Protein AF-0000000078519501 (afdb_homodimer)

Secondary structure (DSSP, 8-state):
---EEEEEEE-BPTT-HHHHHHHHHHHHHHHHHH-TTEEEEEEEEEGGGTEEEEEEEESSHHHHHHHHHSHHHHHHHHHHHHHBSS--EEEEEEEGGG---EE--/---EEEEEEE-BPTT-HHHHHHHHHHHHHHHHHH-TTEEEEEEEEEGGGTEEEEEEEESSHHHHHHHHHSHHHHHHHHHHHHHBSS--EEEEEEEGGG---EE--

Structure (mmCIF, N/CA/C/O backbone):
data_AF-0000000078519501-model_v1
#
loop_
_entity.id
_entity.type
_entity.pdbx_description
1 polymer 'ABM domain-containing protein'
#
loop_
_atom_site.group_PDB
_atom_site.id
_atom_site.type_symbol
_atom_site.label_atom_id
_atom_site.label_alt_id
_atom_site.label_comp_id
_atom_site.label_asym_id
_atom_site.label_entity_id
_atom_site.label_seq_id
_atom_site.pdbx_PDB_ins_code
_atom_site.Cartn_x
_atom_site.Cartn_y
_atom_site.Cartn_z
_atom_site.occupancy
_atom_site.B_iso_or_equiv
_atom_site.auth_seq_id
_atom_site.auth_comp_id
_atom_site.auth_asym_id
_atom_site.auth_atom_id
_atom_site.pdbx_PDB_model_num
ATOM 1 N N . MET A 1 1 ? -4.914 -9.812 18.781 1 69.38 1 MET A N 1
ATOM 2 C CA . MET A 1 1 ? -3.633 -9.508 18.141 1 69.38 1 MET A CA 1
ATOM 3 C C . MET A 1 1 ? -3.812 -8.523 17 1 69.38 1 MET A C 1
ATOM 5 O O . MET A 1 1 ? -4.887 -8.453 16.391 1 69.38 1 MET A O 1
ATOM 9 N N . SER A 1 2 ? -2.797 -7.543 16.781 1 89.75 2 SER A N 1
ATOM 10 C CA . SER A 1 2 ? -3.002 -6.359 15.945 1 89.75 2 SER A CA 1
ATOM 11 C C . SER A 1 2 ? -2.889 -6.699 14.461 1 89.75 2 SER A C 1
ATOM 13 O O . SER A 1 2 ? -2.221 -7.664 14.094 1 89.75 2 SER A O 1
ATOM 15 N N . GLU A 1 3 ? -3.596 -6.141 13.695 1 97.38 3 GLU A N 1
ATOM 16 C CA . GLU A 1 3 ? -3.566 -6.312 12.242 1 97.38 3 GLU A CA 1
ATOM 17 C C . GLU A 1 3 ? -2.193 -5.969 11.68 1 97.38 3 GLU A C 1
ATOM 19 O O . GLU A 1 3 ? -1.462 -5.156 12.25 1 97.38 3 GLU A O 1
ATOM 24 N N . ILE A 1 4 ? -1.857 -6.648 10.672 1 97.88 4 ILE A N 1
ATOM 25 C CA . ILE A 1 4 ? -0.591 -6.418 9.984 1 97.88 4 ILE A CA 1
ATOM 26 C C . ILE A 1 4 ? -0.854 -5.941 8.562 1 97.88 4 ILE A C 1
ATOM 28 O O . ILE A 1 4 ? -1.586 -6.59 7.809 1 97.88 4 ILE A O 1
ATOM 32 N N . ASN A 1 5 ? -0.278 -4.809 8.289 1 98.5 5 ASN A N 1
ATOM 33 C CA . ASN A 1 5 ? -0.349 -4.27 6.938 1 98.5 5 ASN A CA 1
ATOM 34 C C . ASN A 1 5 ? 0.938 -4.535 6.16 1 98.5 5 ASN A C 1
ATOM 36 O O . ASN A 1 5 ? 2.033 -4.441 6.719 1 98.5 5 ASN A O 1
ATOM 40 N N . VAL A 1 6 ? 0.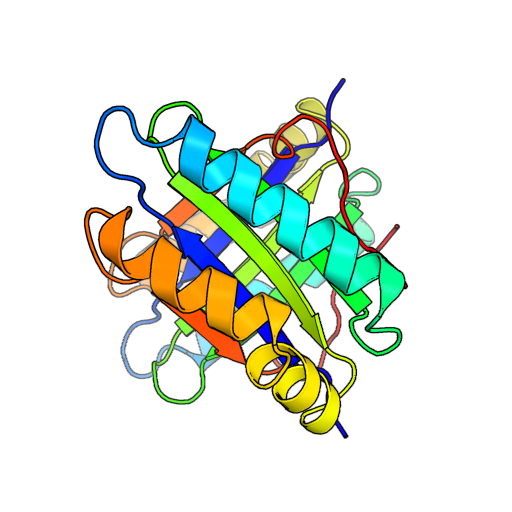792 -4.852 4.898 1 98.62 6 VAL A N 1
ATOM 41 C CA . VAL A 1 6 ? 1.939 -5.145 4.047 1 98.62 6 VAL A CA 1
ATOM 42 C C . VAL A 1 6 ? 1.768 -4.461 2.691 1 98.62 6 VAL A C 1
ATOM 44 O O . VAL A 1 6 ? 0.676 -4.473 2.117 1 98.62 6 VAL A O 1
ATOM 47 N N . THR A 1 7 ? 2.801 -3.873 2.219 1 98.81 7 THR A N 1
ATOM 48 C CA . THR A 1 7 ? 2.926 -3.506 0.813 1 98.81 7 THR A CA 1
ATOM 49 C C . THR A 1 7 ? 4.168 -4.141 0.197 1 98.81 7 THR A C 1
ATOM 51 O O . THR A 1 7 ? 5.223 -4.199 0.833 1 98.81 7 THR A O 1
ATOM 54 N N . ALA A 1 8 ? 4.02 -4.703 -0.954 1 98.56 8 ALA A N 1
ATOM 55 C CA . ALA A 1 8 ? 5.129 -5.266 -1.722 1 98.56 8 ALA A CA 1
ATOM 56 C C . ALA A 1 8 ? 5.215 -4.633 -3.105 1 98.56 8 ALA A C 1
ATOM 58 O O . ALA A 1 8 ? 4.191 -4.383 -3.748 1 98.56 8 ALA A O 1
ATOM 59 N N . ILE A 1 9 ? 6.414 -4.355 -3.537 1 98.44 9 ILE A N 1
ATOM 60 C CA . ILE A 1 9 ? 6.664 -3.818 -4.871 1 98.44 9 ILE A CA 1
ATOM 61 C C . ILE A 1 9 ? 7.457 -4.828 -5.695 1 98.44 9 ILE A C 1
ATOM 63 O O . ILE A 1 9 ? 8.531 -5.266 -5.285 1 98.44 9 ILE A O 1
ATOM 67 N N . PHE A 1 10 ? 6.879 -5.188 -6.781 1 98.44 10 PHE A N 1
ATOM 68 C CA . PHE A 1 10 ? 7.516 -6.07 -7.75 1 98.44 10 PHE A CA 1
ATOM 69 C C . PHE A 1 10 ? 7.969 -5.293 -8.977 1 98.44 10 PHE A C 1
ATOM 71 O O . PHE A 1 10 ? 7.211 -4.484 -9.523 1 98.44 10 PHE A O 1
ATOM 78 N N . VAL A 1 11 ? 9.188 -5.555 -9.375 1 98.06 11 VAL A N 1
ATOM 79 C CA . VAL A 1 11 ? 9.688 -5.004 -10.625 1 98.06 11 VAL A CA 1
ATOM 80 C C . VAL A 1 11 ? 10.039 -6.137 -11.586 1 98.06 11 VAL A C 1
ATOM 82 O O . VAL A 1 11 ? 11.164 -6.637 -11.586 1 98.06 11 VAL A O 1
ATOM 85 N N . PRO A 1 12 ? 9.078 -6.52 -12.391 1 98.12 12 PRO A N 1
ATOM 86 C CA . PRO A 1 12 ? 9.32 -7.602 -13.344 1 98.12 12 PRO A CA 1
ATOM 87 C C . PRO A 1 12 ? 10.438 -7.281 -14.328 1 98.12 12 PRO A C 1
ATOM 89 O O . PRO A 1 12 ? 10.633 -6.117 -14.695 1 98.12 12 PRO A O 1
ATOM 92 N N . LYS A 1 13 ? 11.211 -8.32 -14.758 1 97.31 13 LYS A N 1
ATOM 93 C CA . LYS A 1 13 ? 12.117 -8.172 -15.891 1 97.31 13 LYS A CA 1
ATOM 94 C C . LYS A 1 13 ? 11.375 -7.707 -17.141 1 97.31 13 LYS A C 1
ATOM 96 O O . LYS A 1 13 ? 10.18 -7.957 -17.281 1 97.31 13 LYS A O 1
ATOM 101 N N . PRO A 1 14 ? 12.312 -7.152 -18 1 91.81 14 PRO A N 1
ATOM 102 C CA . PRO A 1 14 ? 11.672 -6.734 -19.234 1 91.81 14 PRO A CA 1
ATOM 103 C C . PRO A 1 14 ? 10.953 -7.883 -19.953 1 91.81 14 PRO A C 1
ATOM 105 O O . PRO A 1 14 ? 11.461 -9.008 -19.969 1 91.81 14 PRO A O 1
ATOM 108 N N . GLU A 1 15 ? 9.742 -7.77 -20.328 1 94.44 15 GLU A N 1
ATOM 109 C CA . GLU A 1 15 ? 8.945 -8.703 -21.125 1 94.44 15 GLU A CA 1
ATOM 110 C C . GLU A 1 15 ? 8.297 -9.758 -20.234 1 94.44 15 GLU A C 1
ATOM 112 O O . GLU A 1 15 ? 7.707 -10.727 -20.719 1 94.44 15 GLU A O 1
ATOM 117 N N . LYS A 1 16 ? 8.555 -9.594 -18.891 1 97.56 16 LYS A N 1
ATOM 118 C CA . LYS A 1 16 ? 8 -10.602 -17.984 1 97.56 16 LYS A CA 1
ATOM 119 C C . LYS A 1 16 ? 6.82 -10.047 -17.203 1 97.56 16 LYS A C 1
ATOM 121 O O . LYS A 1 16 ? 6.324 -10.695 -16.281 1 97.56 16 LYS A O 1
ATOM 126 N N . PHE A 1 17 ? 6.359 -8.953 -17.516 1 97.12 17 PHE A N 1
ATOM 127 C CA . PHE A 1 17 ? 5.285 -8.305 -16.766 1 97.12 17 PHE A CA 1
ATOM 128 C C . PHE A 1 17 ? 4.035 -9.172 -16.75 1 97.12 17 PHE A C 1
ATOM 130 O O . PHE A 1 17 ? 3.465 -9.438 -15.688 1 97.12 17 PHE A O 1
ATOM 137 N N . GLU A 1 18 ? 3.637 -9.602 -17.906 1 96.81 18 GLU A N 1
ATOM 138 C CA . GLU A 1 18 ? 2.396 -10.367 -18.016 1 96.81 18 GLU A CA 1
ATOM 139 C C . GLU A 1 18 ? 2.482 -11.672 -17.234 1 96.81 18 GLU A C 1
ATOM 141 O O . GLU A 1 18 ? 1.496 -12.117 -16.641 1 96.81 18 GLU A O 1
ATOM 146 N N . GLU A 1 19 ? 3.615 -12.25 -17.281 1 98 19 GLU A N 1
ATOM 147 C CA . GLU A 1 19 ? 3.814 -13.477 -16.516 1 98 19 GLU A CA 1
ATOM 148 C C . GLU A 1 19 ? 3.678 -13.219 -15.016 1 98 19 GLU A C 1
ATOM 150 O O . GLU A 1 19 ? 3.004 -13.977 -14.312 1 98 19 GLU A O 1
ATOM 155 N N . VAL A 1 20 ? 4.309 -12.164 -14.555 1 98.25 20 VAL A N 1
ATOM 156 C CA . VAL A 1 20 ? 4.227 -11.805 -13.141 1 98.25 20 VAL A CA 1
ATOM 157 C C . VAL A 1 20 ? 2.787 -11.438 -12.781 1 98.25 20 VAL A C 1
ATOM 159 O O . VAL A 1 20 ? 2.27 -11.867 -11.75 1 98.25 20 VAL A O 1
ATOM 162 N N . ALA A 1 21 ? 2.158 -10.695 -13.656 1 97.56 21 ALA A N 1
ATOM 163 C CA . ALA A 1 21 ? 0.77 -10.305 -13.438 1 97.56 21 ALA A CA 1
ATOM 164 C C . ALA A 1 21 ? -0.132 -11.531 -13.289 1 97.56 21 ALA A C 1
ATOM 166 O O . ALA A 1 21 ? -1.011 -11.562 -12.43 1 97.56 21 ALA A O 1
ATOM 167 N N . THR A 1 22 ? 0.083 -12.484 -14.102 1 97.75 22 THR A N 1
ATOM 168 C CA . THR A 1 22 ? -0.696 -13.719 -14.055 1 97.75 22 THR A CA 1
ATOM 169 C C . THR A 1 22 ? -0.474 -14.453 -12.734 1 97.75 22 THR A C 1
ATOM 171 O O . THR A 1 22 ? -1.43 -14.898 -12.102 1 97.75 22 THR A O 1
ATOM 174 N N . LEU A 1 23 ? 0.754 -14.531 -12.336 1 97.81 23 LEU A N 1
ATOM 175 C CA . LEU A 1 23 ? 1.088 -15.195 -11.078 1 97.81 23 LEU A CA 1
ATOM 176 C C . LEU A 1 23 ? 0.437 -14.484 -9.898 1 97.81 23 LEU A C 1
ATOM 178 O O . LEU A 1 23 ? -0.104 -15.125 -9 1 97.81 23 LEU A O 1
ATOM 182 N N . VAL A 1 24 ? 0.486 -13.203 -9.891 1 98.19 24 VAL A N 1
ATOM 183 C CA . VAL A 1 24 ? -0.107 -12.398 -8.828 1 98.19 24 VAL A CA 1
ATOM 184 C C . VAL A 1 24 ? -1.614 -12.641 -8.773 1 98.19 24 VAL A C 1
ATOM 186 O O . VAL A 1 24 ? -2.18 -12.836 -7.699 1 98.19 24 VAL A O 1
ATOM 189 N N . THR A 1 25 ? -2.191 -12.656 -9.93 1 97.69 25 THR A N 1
ATOM 190 C CA . THR A 1 25 ? -3.633 -12.867 -10.016 1 97.69 25 THR A CA 1
ATOM 191 C C . THR A 1 25 ? -4.012 -14.242 -9.469 1 97.69 25 THR A C 1
ATOM 193 O O . THR A 1 25 ? -5.031 -14.391 -8.797 1 97.69 25 THR A O 1
ATOM 196 N N . GLU A 1 26 ? -3.213 -15.195 -9.758 1 97.25 26 GLU A N 1
ATOM 197 C CA . GLU A 1 26 ? -3.455 -16.547 -9.258 1 97.25 26 GLU A CA 1
ATOM 198 C C . GLU A 1 26 ? -3.371 -16.578 -7.73 1 97.25 26 GLU A C 1
ATOM 200 O O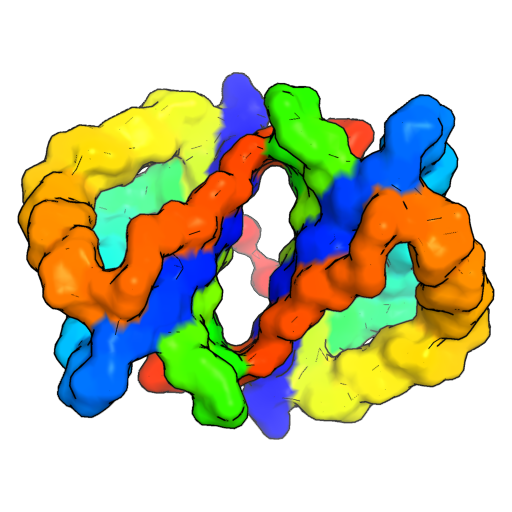 . GLU A 1 26 ? -4.184 -17.234 -7.078 1 97.25 26 GLU A O 1
ATOM 205 N N . VAL A 1 27 ? -2.408 -15.938 -7.16 1 97.88 27 VAL A N 1
ATOM 206 C CA . VAL A 1 27 ? -2.266 -15.898 -5.711 1 97.88 27 VAL A CA 1
ATOM 207 C C . VAL A 1 27 ? -3.48 -15.211 -5.09 1 97.88 27 VAL A C 1
ATOM 209 O O . VAL A 1 27 ? -4 -15.656 -4.062 1 97.88 27 VAL A O 1
ATOM 212 N N . ILE A 1 28 ? -3.924 -14.148 -5.695 1 98.31 28 ILE A N 1
ATOM 213 C CA . ILE A 1 28 ? -5.082 -13.422 -5.184 1 98.31 28 ILE A CA 1
ATOM 214 C C . ILE A 1 28 ? -6.293 -14.352 -5.137 1 98.31 28 ILE A C 1
ATOM 216 O O . ILE A 1 28 ? -7.043 -14.352 -4.156 1 98.31 28 ILE A O 1
ATOM 220 N N . LYS A 1 29 ? -6.453 -15.141 -6.191 1 98.06 29 LYS A N 1
ATOM 221 C CA . LYS A 1 29 ? -7.547 -16.109 -6.227 1 98.06 29 LYS A CA 1
ATOM 222 C C . LYS A 1 29 ? -7.434 -17.109 -5.086 1 98.06 29 LYS A C 1
ATOM 224 O O . LYS A 1 29 ? -8.43 -17.438 -4.43 1 98.06 29 LYS A O 1
ATOM 229 N N . LYS A 1 30 ? -6.277 -17.578 -4.848 1 98.5 30 LYS A N 1
ATOM 230 C CA . LYS A 1 30 ? -6.051 -18.547 -3.781 1 98.5 30 LYS A CA 1
ATOM 231 C C . LYS A 1 30 ? -6.297 -17.922 -2.41 1 98.5 30 LYS A C 1
ATOM 233 O O . LYS A 1 30 ? -6.863 -18.562 -1.522 1 98.5 30 LYS A O 1
ATOM 238 N N . VAL A 1 31 ? -5.809 -16.703 -2.217 1 98.44 31 VAL A N 1
ATOM 239 C CA . VAL A 1 31 ? -6.051 -15.977 -0.978 1 98.44 31 VAL A CA 1
ATOM 240 C C . VAL A 1 31 ? -7.555 -15.852 -0.733 1 98.44 31 VAL A C 1
ATOM 242 O O . VAL A 1 31 ? -8.031 -16.109 0.372 1 98.44 31 VAL A O 1
ATOM 245 N N . GLN A 1 32 ? -8.266 -15.492 -1.763 1 98.12 32 GLN A N 1
ATOM 246 C CA . GLN A 1 32 ? -9.711 -15.359 -1.665 1 98.12 32 GLN A CA 1
ATOM 247 C C . GLN A 1 32 ? -10.359 -16.688 -1.25 1 98.12 32 GLN A C 1
ATOM 249 O O . GLN A 1 32 ? -11.273 -16.703 -0.425 1 98.12 32 GLN A O 1
ATOM 254 N N . GLU A 1 33 ? -9.836 -17.75 -1.717 1 98.12 33 GLU A N 1
ATOM 255 C CA . GLU A 1 33 ? -10.461 -19.062 -1.542 1 98.12 33 GLU A CA 1
ATOM 256 C C . GLU A 1 33 ? -10.07 -19.688 -0.205 1 98.12 33 GLU A C 1
ATOM 258 O O . GLU A 1 33 ? -10.875 -20.375 0.419 1 98.12 33 GLU A O 1
ATOM 263 N N . HIS A 1 34 ? -8.867 -19.359 0.267 1 98.25 34 HIS A N 1
ATOM 264 C CA . HIS A 1 34 ? -8.344 -20.25 1.291 1 98.25 34 HIS A CA 1
ATOM 265 C C . HIS A 1 34 ? -7.93 -19.484 2.541 1 98.25 34 HIS A C 1
ATOM 267 O O . HIS A 1 34 ? -7.578 -20.078 3.559 1 98.25 34 HIS A O 1
ATOM 273 N N . GLU A 1 35 ? -7.953 -18.141 2.514 1 98.5 35 GLU A N 1
ATOM 274 C CA . GLU A 1 35 ? -7.41 -17.375 3.627 1 98.5 35 GLU A CA 1
ATOM 275 C C . GLU A 1 35 ? -8.445 -16.406 4.184 1 98.5 35 GLU A C 1
ATOM 277 O O . GLU A 1 35 ? -8.352 -15.188 3.965 1 98.5 35 GLU A O 1
ATOM 282 N N . PRO A 1 36 ? -9.352 -16.844 5 1 98.06 36 PRO A N 1
ATOM 283 C CA . PRO A 1 36 ? -10.414 -15.984 5.523 1 98.06 36 PRO A CA 1
ATOM 284 C C . PRO A 1 36 ? -9.875 -14.875 6.43 1 98.06 36 PRO A C 1
ATOM 286 O O . PRO A 1 36 ? -10.531 -13.852 6.613 1 98.06 36 PRO A O 1
ATOM 289 N N . ASP A 1 37 ? -8.641 -15.086 6.961 1 98 37 ASP A N 1
ATOM 290 C CA . ASP A 1 37 ? -8.109 -14.109 7.91 1 98 37 ASP A CA 1
ATOM 291 C C . ASP A 1 37 ? -7.199 -13.102 7.211 1 98 37 ASP A C 1
ATOM 293 O O . ASP A 1 37 ? -6.539 -12.297 7.871 1 98 37 ASP A O 1
ATOM 297 N N . THR A 1 38 ? -7.109 -13.18 5.883 1 98.44 38 THR A N 1
ATOM 298 C CA . THR A 1 38 ? -6.574 -12.094 5.07 1 98.44 38 THR A CA 1
ATOM 299 C C . THR A 1 38 ? -7.668 -11.086 4.719 1 98.44 38 THR A C 1
ATOM 301 O O . THR A 1 38 ? -8.586 -11.406 3.965 1 98.44 38 THR A O 1
ATOM 304 N N . LEU A 1 39 ? -7.539 -9.914 5.242 1 97.81 39 LEU A N 1
ATOM 305 C CA . LEU A 1 39 ? -8.609 -8.922 5.176 1 97.81 39 LEU A CA 1
ATOM 306 C C . LEU A 1 39 ? -8.547 -8.148 3.861 1 97.81 39 LEU A C 1
ATOM 308 O O . LEU A 1 39 ? -9.586 -7.781 3.307 1 97.81 39 LEU A O 1
ATOM 312 N N . ILE A 1 40 ? -7.375 -7.891 3.439 1 98.19 40 ILE A N 1
ATOM 313 C CA . ILE A 1 40 ? -7.133 -7.188 2.186 1 98.19 40 ILE A CA 1
ATOM 314 C C . ILE A 1 40 ? -6.02 -7.887 1.408 1 98.19 40 ILE A C 1
ATOM 316 O O . ILE A 1 40 ? -5.016 -8.305 1.99 1 98.19 40 ILE A O 1
ATOM 320 N N . TYR A 1 41 ? -6.211 -8.023 0.128 1 98.69 41 TYR A N 1
ATOM 321 C CA . TYR A 1 41 ? -5.172 -8.492 -0.787 1 98.69 41 TYR A CA 1
ATOM 322 C C . TYR A 1 41 ? -5.492 -8.086 -2.221 1 98.69 41 TYR A C 1
ATOM 324 O O . TYR A 1 41 ? -6.352 -8.688 -2.867 1 98.69 41 TYR A O 1
ATOM 332 N N . TYR A 1 42 ? -4.809 -7.105 -2.689 1 98.5 42 TYR A N 1
ATOM 333 C CA . TYR A 1 42 ? -5.004 -6.691 -4.074 1 98.5 42 TYR A CA 1
ATOM 334 C C . TYR A 1 42 ? -3.713 -6.145 -4.672 1 98.5 42 TYR A C 1
ATOM 336 O O . TYR A 1 42 ? -2.715 -5.984 -3.965 1 98.5 42 TYR A O 1
ATOM 344 N N . ALA A 1 43 ? -3.801 -5.914 -5.977 1 98.69 43 ALA A N 1
ATOM 345 C CA . ALA A 1 43 ? -2.635 -5.414 -6.699 1 98.69 43 ALA A CA 1
ATOM 346 C C . ALA A 1 43 ? -3.023 -4.293 -7.66 1 98.69 43 ALA A C 1
ATOM 348 O O . ALA A 1 43 ? -4.156 -4.25 -8.148 1 98.69 43 ALA A O 1
ATOM 349 N N . PHE A 1 44 ? -2.084 -3.402 -7.879 1 98.56 44 PHE A N 1
ATOM 350 C CA . PHE A 1 44 ? -2.252 -2.406 -8.93 1 98.56 44 PHE A CA 1
ATOM 351 C C . PHE A 1 44 ? -0.944 -2.18 -9.68 1 98.56 44 PHE A C 1
ATOM 353 O O . PHE A 1 44 ? 0.13 -2.521 -9.18 1 98.56 44 PHE A O 1
ATOM 360 N N . GLU A 1 45 ? -1.069 -1.762 -10.875 1 97.81 45 GLU A N 1
ATOM 361 C CA . GLU A 1 45 ? 0.093 -1.602 -11.742 1 97.81 45 GLU A CA 1
ATOM 362 C C . GLU A 1 45 ? 0.43 -0.128 -11.945 1 97.81 45 GLU A C 1
ATOM 364 O O . GLU A 1 45 ? -0.464 0.721 -11.977 1 97.81 45 GLU A O 1
ATOM 369 N N . ILE A 1 46 ? 1.73 0.091 -12.016 1 96.25 46 ILE A N 1
ATOM 370 C CA . ILE A 1 46 ? 2.254 1.409 -12.359 1 96.25 46 ILE A CA 1
ATOM 371 C C . ILE A 1 46 ? 2.635 1.447 -13.836 1 96.25 46 ILE A C 1
ATOM 373 O O . ILE A 1 46 ? 3.717 0.991 -14.219 1 96.25 46 ILE A O 1
ATOM 377 N N . LYS A 1 47 ? 1.814 1.86 -14.688 1 82.12 47 LYS A N 1
ATOM 378 C CA . LYS A 1 47 ? 1.915 1.688 -16.141 1 82.12 47 LYS A CA 1
ATOM 379 C C . LYS A 1 47 ? 3.225 2.26 -16.672 1 82.12 47 LYS A C 1
ATOM 381 O O . LYS A 1 47 ? 3.926 1.606 -17.438 1 82.12 47 LYS A O 1
ATOM 386 N N . ASP A 1 48 ? 3.674 3.355 -16.266 1 86.06 48 ASP A N 1
ATOM 387 C CA . ASP A 1 48 ? 4.855 3.971 -16.859 1 86.06 48 ASP A CA 1
ATOM 388 C C . ASP A 1 48 ? 6.137 3.436 -16.234 1 86.06 48 ASP A C 1
ATOM 390 O O . ASP A 1 48 ? 7.238 3.791 -16.656 1 86.06 48 ASP A O 1
ATOM 394 N N . LYS A 1 49 ? 6.172 2.516 -15.211 1 90 49 LYS A N 1
ATOM 395 C CA . LYS A 1 49 ? 7.363 2.055 -14.508 1 90 49 LYS A CA 1
ATOM 396 C C . LYS A 1 49 ? 7.438 0.53 -14.484 1 90 49 LYS A C 1
ATOM 398 O O . LYS A 1 49 ? 8.344 -0.046 -13.883 1 90 49 LYS A O 1
ATOM 403 N N . ASN A 1 50 ? 6.734 -0.25 -15.203 1 94.5 50 ASN A N 1
ATOM 404 C CA . ASN A 1 50 ? 6.734 -1.709 -15.18 1 94.5 50 ASN A CA 1
ATOM 405 C C . ASN A 1 50 ? 6.762 -2.252 -13.758 1 94.5 50 ASN A C 1
ATOM 407 O O . ASN A 1 50 ? 7.586 -3.104 -13.43 1 94.5 50 ASN A O 1
ATOM 411 N N . GLU A 1 51 ? 6.023 -1.799 -12.844 1 98.12 51 GLU A N 1
ATOM 412 C CA . GLU A 1 51 ? 5.945 -2.203 -11.438 1 98.12 51 GLU A CA 1
ATOM 413 C C . GLU A 1 51 ? 4.543 -2.682 -11.086 1 98.12 51 GLU A C 1
ATOM 415 O O . GLU A 1 51 ? 3.555 -2.207 -11.648 1 98.12 51 GLU A O 1
ATOM 420 N N . ILE A 1 52 ? 4.473 -3.623 -10.219 1 98.5 52 ILE A N 1
ATOM 421 C CA . ILE A 1 52 ? 3.242 -4.098 -9.586 1 98.5 52 ILE A CA 1
ATOM 422 C C . ILE A 1 52 ? 3.332 -3.918 -8.078 1 98.5 52 ILE A C 1
ATOM 424 O O . ILE A 1 52 ? 4.328 -4.297 -7.457 1 98.5 52 ILE A O 1
ATOM 428 N N . VAL A 1 53 ? 2.348 -3.287 -7.523 1 98.81 53 VAL A N 1
ATOM 429 C CA . VAL A 1 53 ? 2.271 -3.107 -6.078 1 98.81 53 VAL A CA 1
ATOM 430 C C . VAL A 1 53 ? 1.19 -4.016 -5.5 1 98.81 53 VAL A C 1
ATOM 432 O O . VAL A 1 53 ? 0.07 -4.062 -6.012 1 98.81 53 VAL A O 1
ATOM 435 N N . ILE A 1 54 ? 1.531 -4.73 -4.477 1 98.88 54 ILE A N 1
ATOM 436 C CA . ILE A 1 54 ? 0.581 -5.539 -3.723 1 98.88 54 ILE A CA 1
ATOM 437 C C . ILE A 1 54 ?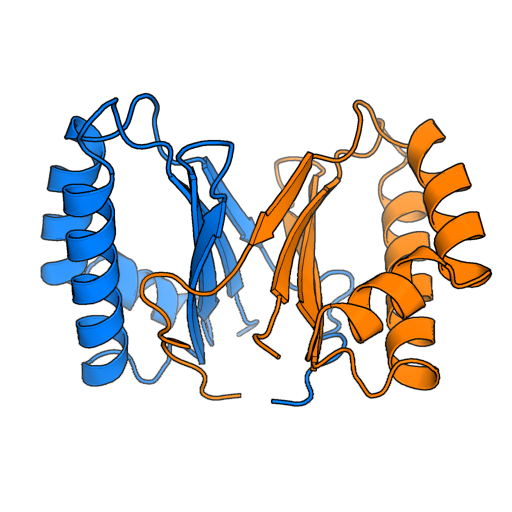 0.265 -4.859 -2.393 1 98.88 54 ILE A C 1
ATOM 439 O O . ILE A 1 54 ? 1.163 -4.348 -1.721 1 98.88 54 ILE A O 1
AT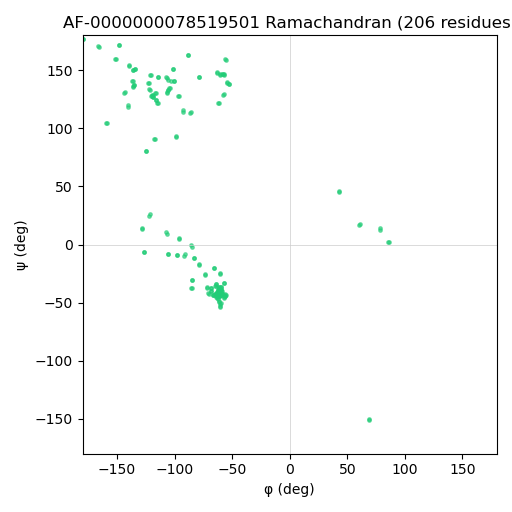OM 443 N N . VAL A 1 55 ? -0.989 -4.82 -2.061 1 98.88 55 VAL A N 1
ATOM 444 C CA . VAL A 1 55 ? -1.452 -4.312 -0.772 1 98.88 55 VAL A CA 1
ATOM 445 C C . VAL A 1 55 ? -2.174 -5.418 -0.009 1 98.88 55 VAL A C 1
ATOM 447 O O . VAL A 1 55 ? -3.082 -6.062 -0.543 1 98.88 55 VAL A O 1
ATOM 450 N N . GLU A 1 56 ? -1.725 -5.625 1.234 1 98.81 56 GLU A N 1
ATOM 451 C CA . GLU A 1 56 ? -2.234 -6.727 2.047 1 98.81 56 GLU A CA 1
ATOM 452 C C . GLU A 1 56 ? -2.547 -6.262 3.469 1 98.81 56 GLU A C 1
ATOM 454 O O . GLU A 1 56 ? -1.879 -5.371 3.996 1 98.81 56 GLU A O 1
ATOM 459 N N . ARG A 1 57 ? -3.506 -6.914 4.078 1 98.62 57 ARG A N 1
ATOM 460 C CA . ARG A 1 57 ? -3.785 -6.77 5.504 1 98.62 57 ARG A CA 1
ATOM 461 C C . ARG A 1 57 ? -4.211 -8.102 6.117 1 98.62 57 ARG A C 1
ATOM 463 O O . ARG A 1 57 ? -5.129 -8.758 5.613 1 98.62 57 ARG A O 1
ATOM 470 N N . TYR A 1 58 ? -3.59 -8.391 7.18 1 98.62 58 TYR A N 1
ATOM 471 C CA . TYR A 1 58 ? -3.867 -9.625 7.898 1 98.62 58 TYR A CA 1
ATOM 472 C C . TYR A 1 58 ? -4.473 -9.344 9.266 1 98.62 58 TYR A C 1
ATOM 474 O O . TYR A 1 58 ? -4.047 -8.414 9.961 1 98.62 58 TYR A O 1
ATOM 482 N N . LYS A 1 59 ? -5.309 -10.148 9.633 1 97.81 59 LYS A N 1
ATOM 483 C CA . LYS A 1 59 ? -6.062 -9.977 10.867 1 97.81 59 LYS A CA 1
ATOM 484 C C . LYS A 1 59 ? -5.148 -10.031 12.086 1 97.81 59 LYS A C 1
ATOM 486 O O . LYS A 1 59 ? -5.402 -9.367 13.094 1 97.81 59 LYS A O 1
ATOM 491 N N . ASN A 1 60 ? -4.09 -10.867 11.969 1 97.5 60 ASN A N 1
ATOM 492 C CA . ASN A 1 60 ? -3.15 -11.102 13.055 1 97.5 60 ASN A CA 1
ATOM 493 C C . ASN A 1 60 ? -1.892 -11.812 12.562 1 97.5 60 ASN A C 1
ATOM 495 O O . ASN A 1 60 ? -1.804 -12.188 11.391 1 97.5 60 ASN A O 1
ATOM 499 N N . PRO A 1 61 ? -0.886 -11.914 13.398 1 96.38 61 PRO A N 1
ATOM 500 C CA . PRO A 1 61 ? 0.366 -12.555 12.992 1 96.38 61 PRO A CA 1
ATOM 501 C C . PRO A 1 61 ? 0.164 -13.992 12.508 1 96.38 61 PRO A C 1
ATOM 503 O O . PRO A 1 61 ? 0.866 -14.453 11.602 1 96.38 61 PRO A O 1
ATOM 506 N N . ALA A 1 62 ? -0.76 -14.719 13.023 1 97.75 62 ALA A N 1
ATOM 507 C CA . ALA A 1 62 ? -1.017 -16.094 12.586 1 97.75 62 ALA A CA 1
ATOM 508 C C . ALA A 1 62 ? -1.485 -16.125 11.133 1 97.75 62 ALA A C 1
ATOM 510 O O . ALA A 1 62 ? -1.145 -17.031 10.383 1 97.75 62 ALA A O 1
ATOM 511 N N . ALA A 1 63 ? -2.252 -15.148 10.703 1 98.38 63 ALA A N 1
ATOM 512 C CA . ALA A 1 63 ? -2.791 -15.086 9.344 1 98.38 63 ALA A CA 1
ATOM 513 C C . ALA A 1 63 ? -1.675 -14.914 8.32 1 98.38 63 ALA A C 1
ATOM 515 O O . ALA A 1 63 ? -1.69 -15.555 7.266 1 98.38 63 ALA A O 1
ATOM 516 N N . ILE A 1 64 ? -0.763 -14.07 8.609 1 97.94 64 ILE A N 1
ATOM 517 C CA . ILE A 1 64 ? 0.324 -13.859 7.66 1 97.94 64 ILE A CA 1
ATOM 518 C C . ILE A 1 64 ? 1.203 -15.109 7.602 1 97.94 64 ILE A C 1
ATOM 520 O O . ILE A 1 64 ? 1.723 -15.461 6.539 1 97.94 64 ILE A O 1
ATOM 524 N N . GLN A 1 65 ? 1.403 -15.75 8.711 1 97.5 65 GLN A N 1
ATOM 525 C CA . GLN A 1 65 ? 2.145 -17.016 8.711 1 97.5 65 GLN A CA 1
ATOM 526 C C . GLN A 1 65 ? 1.451 -18.062 7.84 1 97.5 65 GLN A C 1
ATOM 528 O O . GLN A 1 65 ? 2.105 -18.766 7.074 1 97.5 65 GLN A O 1
ATOM 533 N N . THR A 1 66 ? 0.16 -18.141 7.965 1 97.62 66 THR A N 1
ATOM 534 C CA . THR A 1 66 ? -0.619 -19.031 7.117 1 97.62 66 THR A CA 1
ATOM 535 C C . THR A 1 66 ? -0.384 -18.719 5.641 1 97.62 66 THR A C 1
ATOM 537 O O . THR A 1 66 ? -0.189 -19.641 4.832 1 97.62 66 THR A O 1
ATOM 540 N N . HIS A 1 67 ? -0.388 -17.453 5.312 1 98.5 67 HIS A N 1
ATOM 541 C CA . HIS A 1 67 ? -0.182 -17.016 3.941 1 98.5 67 HIS A CA 1
ATOM 542 C C . HIS A 1 67 ? 1.188 -17.438 3.422 1 98.5 67 HIS A C 1
ATOM 544 O O . HIS A 1 67 ? 1.285 -18.094 2.381 1 98.5 67 HIS A O 1
ATOM 550 N N . VAL A 1 68 ? 2.262 -17.188 4.188 1 97.31 68 VAL A N 1
ATOM 551 C CA . VAL A 1 68 ? 3.619 -17.359 3.686 1 97.31 68 VAL A CA 1
ATOM 552 C C . VAL A 1 68 ? 3.992 -18.844 3.711 1 97.31 68 VAL A C 1
ATOM 554 O O . VAL A 1 68 ? 4.918 -19.266 3.016 1 97.31 68 VAL A O 1
ATOM 557 N N . LYS A 1 69 ? 3.27 -19.656 4.449 1 97.44 69 LYS A N 1
ATOM 558 C CA . LYS A 1 69 ? 3.578 -21.078 4.555 1 97.44 69 LYS A CA 1
ATOM 559 C C . LYS A 1 69 ? 2.707 -21.891 3.607 1 97.44 69 LYS A C 1
ATOM 561 O O . LYS A 1 69 ? 2.91 -23.094 3.457 1 97.44 69 LYS A O 1
ATOM 566 N N . SER A 1 70 ? 1.771 -21.312 3.025 1 97.94 70 SER A N 1
ATOM 567 C CA . SER A 1 70 ? 0.887 -22.047 2.129 1 97.94 70 SER A CA 1
ATOM 568 C C . SER A 1 70 ? 1.651 -22.609 0.928 1 97.94 70 SER A C 1
ATOM 570 O O . SER A 1 70 ? 2.609 -21.984 0.461 1 97.94 70 SER A O 1
ATOM 572 N N . PRO A 1 71 ? 1.258 -23.75 0.385 1 97.19 71 PRO A N 1
ATOM 573 C CA . PRO A 1 71 ? 1.93 -24.328 -0.781 1 97.19 71 PRO A CA 1
ATOM 574 C C . PRO A 1 71 ? 1.862 -23.422 -2.01 1 97.19 71 PRO A C 1
ATOM 576 O O . PRO A 1 71 ? 2.838 -23.312 -2.756 1 97.19 71 PRO A O 1
ATOM 579 N N . TYR A 1 72 ? 0.754 -22.75 -2.17 1 96.88 72 TYR A N 1
ATOM 580 C CA . TYR A 1 72 ? 0.617 -21.906 -3.355 1 96.88 72 TYR A CA 1
ATOM 581 C C . TYR A 1 72 ? 1.507 -20.672 -3.258 1 96.88 72 TYR A C 1
ATOM 583 O O . TYR A 1 72 ? 2.068 -20.234 -4.262 1 96.88 72 TYR A O 1
ATOM 591 N N . PHE A 1 73 ? 1.641 -20.125 -2.061 1 97.56 73 PHE A N 1
ATOM 592 C CA . PHE A 1 73 ? 2.518 -18.969 -1.926 1 97.56 73 PHE A CA 1
ATOM 593 C C . PHE A 1 73 ? 3.975 -19.359 -2.123 1 97.56 73 PHE A C 1
ATOM 595 O O . PHE A 1 73 ? 4.738 -18.641 -2.771 1 97.56 73 PHE A O 1
ATOM 602 N N . ARG A 1 74 ? 4.328 -20.5 -1.579 1 96.62 74 ARG A N 1
ATOM 603 C CA . ARG A 1 74 ? 5.703 -20.969 -1.728 1 96.62 74 ARG A CA 1
ATOM 604 C C . ARG A 1 74 ? 6.051 -21.188 -3.195 1 96.62 74 ARG A C 1
ATOM 606 O O . ARG A 1 74 ? 7.141 -20.828 -3.645 1 96.62 74 ARG A O 1
ATOM 613 N N . THR A 1 75 ? 5.156 -21.766 -3.922 1 95.94 75 THR A N 1
ATOM 614 C CA . THR A 1 75 ? 5.34 -21.953 -5.355 1 95.94 75 THR A CA 1
ATOM 615 C C . THR A 1 75 ? 5.457 -20.609 -6.07 1 95.94 75 THR A C 1
ATOM 617 O O . THR A 1 75 ? 6.363 -20.406 -6.883 1 95.94 75 THR A O 1
ATOM 620 N N . PHE A 1 76 ? 4.602 -19.734 -5.676 1 96.25 76 PHE A N 1
ATOM 621 C CA . PHE A 1 76 ? 4.582 -18.375 -6.227 1 96.25 76 PHE A CA 1
ATOM 622 C C . PHE A 1 76 ? 5.902 -17.672 -5.949 1 96.25 76 PHE A C 1
ATOM 624 O O . PHE A 1 76 ? 6.527 -17.125 -6.867 1 96.25 76 PHE A O 1
ATOM 631 N N . SER A 1 77 ? 6.293 -17.641 -4.711 1 96 77 SER A N 1
ATOM 632 C CA . SER A 1 77 ? 7.488 -16.922 -4.289 1 96 77 SER A CA 1
ATOM 633 C C . SER A 1 77 ? 8.734 -17.453 -5 1 96 77 SER A C 1
ATOM 635 O O . SER A 1 77 ? 9.602 -16.672 -5.391 1 96 77 SER A O 1
ATOM 637 N N . GLY A 1 78 ? 8.812 -18.734 -5.191 1 95.06 78 GLY A N 1
ATOM 638 C CA . GLY A 1 78 ? 9.922 -19.344 -5.914 1 95.06 78 GLY A CA 1
ATOM 639 C C . GLY A 1 78 ? 9.992 -18.906 -7.367 1 95.06 78 GLY A C 1
ATOM 640 O O . GLY A 1 78 ? 11.078 -18.594 -7.867 1 95.06 78 GLY A O 1
ATOM 641 N N . LYS A 1 79 ? 8.922 -18.859 -7.988 1 96.56 79 LYS A N 1
ATOM 642 C CA . LYS A 1 79 ? 8.859 -18.422 -9.383 1 96.56 79 LYS A CA 1
ATOM 643 C C . LYS A 1 79 ? 9.141 -16.922 -9.508 1 96.56 79 LYS A C 1
ATOM 645 O O . LYS A 1 79 ? 9.867 -16.5 -10.406 1 96.56 79 LYS A O 1
ATOM 650 N N . LEU A 1 80 ? 8.578 -16.203 -8.641 1 96.75 80 LEU A N 1
ATOM 651 C CA . LEU A 1 80 ? 8.648 -14.742 -8.688 1 96.75 80 LEU A CA 1
ATOM 652 C C . LEU A 1 80 ? 10.094 -14.266 -8.641 1 96.75 80 LEU A C 1
ATOM 654 O O . LEU A 1 80 ? 10.477 -13.344 -9.367 1 96.75 80 LEU A O 1
ATOM 658 N N . SER A 1 81 ? 10.859 -14.922 -7.836 1 94.62 81 SER A N 1
ATOM 659 C CA . SER A 1 81 ? 12.242 -14.492 -7.617 1 94.62 81 SER A CA 1
ATOM 660 C C . SER A 1 81 ? 13.039 -14.516 -8.914 1 94.62 81 SER A C 1
ATOM 662 O O . SER A 1 81 ? 13.961 -13.719 -9.094 1 94.62 81 SER A O 1
ATOM 664 N N . THR A 1 82 ? 12.695 -15.289 -9.914 1 96.88 82 THR A N 1
ATOM 665 C CA . THR A 1 82 ? 13.43 -15.414 -11.172 1 96.88 82 THR A CA 1
ATOM 666 C C . THR A 1 82 ? 12.891 -14.422 -12.203 1 96.88 82 THR A C 1
ATOM 668 O O . THR A 1 82 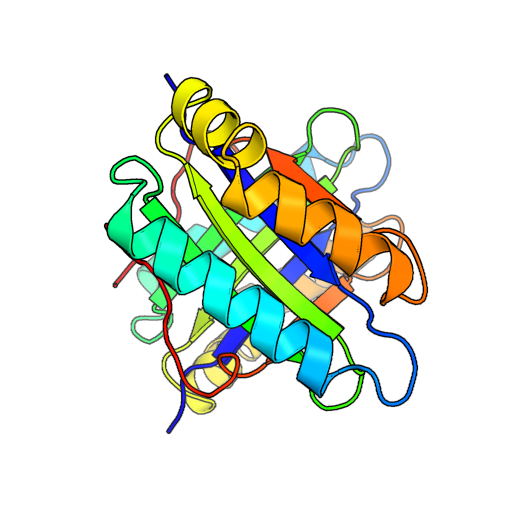? 13.531 -14.195 -13.234 1 96.88 82 THR A O 1
ATOM 671 N N . LEU A 1 83 ? 11.828 -13.844 -11.859 1 98.44 83 LEU A N 1
ATOM 672 C CA . LEU A 1 83 ? 11.141 -13.031 -12.859 1 98.44 83 LEU A CA 1
ATOM 673 C C . LEU A 1 83 ? 11.336 -11.547 -12.586 1 98.44 83 LEU A C 1
ATOM 675 O O . LEU A 1 83 ? 10.977 -10.703 -13.414 1 98.44 83 LEU A O 1
ATOM 679 N N . LEU A 1 84 ? 11.898 -11.242 -11.508 1 98.19 84 LEU A N 1
ATOM 680 C CA . LEU A 1 84 ? 12.047 -9.852 -11.102 1 98.19 84 LEU A CA 1
ATOM 681 C C . LEU A 1 84 ? 13.461 -9.352 -11.375 1 98.19 84 LEU A C 1
ATOM 683 O O . LEU A 1 84 ? 14.414 -10.125 -11.344 1 98.19 84 LEU A O 1
ATOM 687 N N . THR A 1 85 ? 13.586 -8.078 -11.617 1 97.88 85 THR A N 1
ATOM 688 C CA . THR A 1 85 ? 14.883 -7.445 -11.859 1 97.88 85 THR A CA 1
ATOM 689 C C . THR A 1 85 ? 15.672 -7.324 -10.562 1 97.88 85 THR A C 1
ATOM 691 O O . THR A 1 85 ? 16.906 -7.211 -10.586 1 97.88 85 THR A O 1
ATOM 694 N N . LYS A 1 86 ? 15.031 -7.27 -9.445 1 97.38 86 LYS A N 1
ATOM 695 C CA . LYS A 1 86 ? 15.539 -7.188 -8.086 1 97.38 86 LYS A CA 1
ATOM 696 C C . LYS A 1 86 ? 14.57 -7.832 -7.094 1 97.38 86 LYS A C 1
ATOM 698 O O . LYS A 1 86 ? 13.406 -8.062 -7.418 1 97.38 86 LYS A O 1
ATOM 703 N N . PRO A 1 87 ? 15.047 -8.188 -5.941 1 97.38 87 PRO A N 1
ATOM 704 C CA . PRO A 1 87 ? 14.125 -8.773 -4.961 1 97.38 87 PRO A CA 1
ATOM 705 C C . PRO A 1 87 ? 12.945 -7.859 -4.645 1 97.38 87 PRO A C 1
ATOM 707 O O . PRO A 1 87 ? 13.086 -6.633 -4.656 1 97.38 87 PRO A O 1
ATOM 710 N N . ALA A 1 88 ? 11.836 -8.453 -4.387 1 97.88 88 ALA A N 1
ATOM 711 C CA . ALA A 1 88 ? 10.656 -7.688 -3.977 1 97.88 88 ALA A CA 1
ATOM 712 C C . ALA A 1 88 ? 10.984 -6.773 -2.799 1 97.88 88 ALA A C 1
ATOM 714 O O . ALA A 1 88 ? 11.719 -7.16 -1.887 1 97.88 88 ALA A O 1
ATOM 715 N N . GLU A 1 89 ? 10.5 -5.605 -2.84 1 97.12 89 GLU A N 1
ATOM 716 C CA . GLU A 1 89 ? 10.586 -4.707 -1.692 1 97.12 89 GLU A CA 1
ATOM 717 C C . GLU A 1 89 ? 9.336 -4.812 -0.815 1 97.12 89 GLU A C 1
ATOM 719 O O . GLU A 1 89 ? 8.242 -4.426 -1.23 1 97.12 89 GLU A O 1
ATOM 724 N N . ILE A 1 90 ? 9.508 -5.285 0.358 1 97.69 90 ILE A N 1
ATOM 725 C CA . ILE A 1 90 ? 8.367 -5.59 1.216 1 97.69 90 ILE A CA 1
ATOM 726 C C . ILE A 1 90 ? 8.406 -4.695 2.455 1 97.69 90 ILE A C 1
ATOM 728 O O . ILE A 1 90 ? 9.453 -4.539 3.086 1 97.69 90 ILE A O 1
ATOM 732 N N . ARG A 1 91 ? 7.355 -4.086 2.748 1 98.06 91 ARG A N 1
ATOM 733 C CA . ARG A 1 91 ? 7.137 -3.332 3.979 1 98.06 91 ARG A CA 1
ATOM 734 C C . ARG A 1 91 ? 5.973 -3.914 4.777 1 98.06 91 ARG A C 1
ATOM 736 O O . ARG A 1 91 ? 4.891 -4.137 4.23 1 98.06 91 ARG A O 1
ATOM 743 N N . ALA A 1 92 ? 6.242 -4.156 5.977 1 97.94 92 ALA A N 1
ATOM 744 C CA . ALA A 1 92 ? 5.211 -4.703 6.855 1 97.94 92 ALA A CA 1
ATOM 745 C C . ALA A 1 92 ? 5.223 -4.012 8.211 1 97.94 92 ALA A C 1
ATOM 747 O O . ALA A 1 92 ? 6.289 -3.715 8.758 1 97.94 92 ALA A O 1
ATOM 748 N N . GLY A 1 93 ? 4.031 -3.766 8.734 1 97.31 93 GLY A N 1
ATOM 749 C CA . GLY A 1 93 ? 3.988 -3.133 10.039 1 97.31 93 GLY A CA 1
ATOM 750 C C . GLY A 1 93 ? 2.576 -2.908 10.555 1 97.31 93 GLY A C 1
ATOM 751 O O . GLY A 1 93 ? 1.605 -3.281 9.891 1 97.31 93 GLY A O 1
ATOM 752 N N . GLY A 1 94 ? 2.518 -2.408 11.742 1 97.12 94 GLY A N 1
ATOM 753 C CA . GLY A 1 94 ? 1.243 -2.059 12.352 1 97.12 94 GLY A CA 1
ATOM 754 C C . GLY A 1 94 ? 0.801 -0.641 12.039 1 97.12 94 GLY A C 1
ATOM 755 O O . GLY A 1 94 ? 1.611 0.191 11.625 1 97.12 94 GLY A O 1
ATOM 756 N N . PHE A 1 95 ? -0.453 -0.359 12.25 1 97.69 95 PHE A N 1
ATOM 757 C CA . PHE A 1 95 ? -1.026 0.955 11.984 1 97.69 95 PHE A CA 1
ATOM 758 C C . PHE A 1 95 ? -0.248 2.043 12.711 1 97.69 95 PHE A C 1
ATOM 760 O O . PHE A 1 95 ? 0.142 1.866 13.867 1 97.69 95 PHE A O 1
ATOM 767 N N . LEU A 1 96 ? -0.053 3.098 12.031 1 97.38 96 LEU A N 1
ATOM 768 C CA . LEU A 1 96 ? 0.567 4.262 12.656 1 97.38 96 LEU A CA 1
ATOM 769 C C . LEU A 1 96 ? -0.288 4.777 13.805 1 97.38 96 LEU A C 1
ATOM 771 O O . LEU A 1 96 ? -1.477 5.055 13.625 1 97.38 96 LEU A O 1
ATOM 775 N N . ASN A 1 97 ? 0.267 4.828 14.977 1 93.25 97 ASN A N 1
ATOM 776 C CA . ASN A 1 97 ? -0.387 5.312 16.188 1 93.25 97 ASN A CA 1
ATOM 777 C C . ASN A 1 97 ? -1.62 4.484 16.531 1 93.25 97 ASN A C 1
ATOM 779 O O . ASN A 1 97 ? -2.576 4.996 17.109 1 93.25 97 ASN A O 1
ATOM 783 N N . GLY A 1 98 ? -1.676 3.348 15.953 1 91.19 98 GLY A N 1
ATOM 784 C CA . GLY A 1 98 ? -2.73 2.406 16.297 1 91.19 98 GLY A CA 1
ATOM 785 C C . GLY A 1 98 ? -4.062 2.744 15.648 1 91.19 98 GLY A C 1
ATOM 786 O O . GLY A 1 98 ? -5.102 2.205 16.047 1 91.19 98 GLY A O 1
ATOM 787 N N . SER A 1 99 ? -4.059 3.623 14.672 1 91.31 99 SER A N 1
ATOM 788 C CA . SER A 1 99 ? -5.312 4.047 14.055 1 91.31 99 SER A CA 1
ATOM 789 C C . SER A 1 99 ? -5.484 3.42 12.672 1 91.31 99 SER A C 1
ATOM 791 O O . SER A 1 99 ? -4.547 3.395 11.875 1 91.31 99 SER A O 1
ATOM 793 N N . ARG A 1 100 ? -6.715 3.027 12.328 1 93.75 100 ARG A N 1
ATOM 794 C CA . ARG A 1 100 ? -7.031 2.338 11.078 1 93.75 100 ARG A CA 1
ATOM 795 C C . ARG A 1 100 ? -7.215 3.332 9.938 1 93.75 100 ARG A C 1
ATOM 797 O O . ARG A 1 100 ? -7.195 2.949 8.766 1 93.75 100 ARG A O 1
ATOM 804 N N . GLY A 1 101 ? -7.305 4.578 10.258 1 96.31 101 GLY A N 1
ATOM 805 C CA . GLY A 1 101 ? -7.477 5.574 9.219 1 96.31 101 GLY A CA 1
ATOM 806 C C . GLY A 1 101 ? -8.836 5.508 8.547 1 96.31 101 GLY A C 1
ATOM 807 O O . GLY A 1 101 ? -9.844 5.242 9.203 1 96.31 101 GLY A O 1
ATOM 808 N N . VAL A 1 102 ? -8.906 5.879 7.312 1 96.75 102 VAL A N 1
ATOM 809 C CA . VAL A 1 102 ? -10.156 5.996 6.566 1 96.75 102 VAL A CA 1
ATOM 810 C C . VAL A 1 102 ? -10.391 4.727 5.75 1 96.75 102 VAL A C 1
ATOM 812 O O . VAL A 1 102 ? -9.5 4.262 5.039 1 96.75 102 VAL A O 1
ATOM 815 N N . SER A 1 103 ? -11.492 4.121 5.855 1 95.94 103 SER A N 1
ATOM 816 C CA . SER A 1 103 ? -11.961 3.039 4.992 1 95.94 103 SER A CA 1
ATOM 817 C C . SER A 1 103 ? -13.445 3.164 4.699 1 95.94 103 SER A C 1
ATOM 819 O O . SER A 1 103 ? -14.273 3.148 5.621 1 95.94 103 SER A O 1
ATOM 821 N N . ARG A 1 104 ? -13.805 3.324 3.438 1 94.38 104 ARG A N 1
ATOM 822 C CA . ARG A 1 104 ? -15.195 3.482 3.016 1 94.38 104 ARG A CA 1
ATOM 823 C C . ARG A 1 104 ? -15.594 2.395 2.023 1 94.38 104 ARG A C 1
ATOM 825 O O . ARG A 1 104 ? -16.469 2.604 1.183 1 94.38 104 ARG A O 1
ATOM 832 N N . LEU A 1 105 ? -14.883 1.256 2.133 1 85.94 105 LEU A N 1
ATOM 833 C CA . LEU A 1 105 ? -15.164 0.158 1.213 1 85.94 105 LEU A CA 1
ATOM 834 C C . LEU A 1 105 ? -16.422 -0.602 1.633 1 85.94 105 LEU A C 1
ATOM 836 O O . LEU A 1 105 ? -16.75 -0.638 2.816 1 85.94 105 LEU A O 1
ATOM 840 N N . MET B 1 1 ? -15.562 6.355 -13.844 1 69.75 1 MET B N 1
ATOM 841 C CA . MET B 1 1 ? -14.109 6.473 -13.883 1 69.75 1 MET B CA 1
ATOM 842 C C . MET B 1 1 ? -13.461 5.559 -12.852 1 69.75 1 MET B C 1
ATOM 844 O O . MET B 1 1 ? -14.086 5.211 -11.844 1 69.75 1 MET B O 1
ATOM 848 N N . SER B 1 2 ? -12.219 4.934 -13.188 1 89.94 2 SER B N 1
ATOM 849 C CA . SER B 1 2 ? -11.672 3.805 -12.438 1 89.94 2 SER B CA 1
ATOM 850 C C . SER B 1 2 ? -11 4.266 -11.148 1 89.94 2 SER B C 1
ATOM 852 O O . SER B 1 2 ? -10.539 5.41 -11.062 1 89.94 2 SER B O 1
ATOM 854 N N . GLU B 1 3 ? -11.078 3.578 -10.18 1 97.44 3 GLU B N 1
ATOM 855 C CA . GLU B 1 3 ? -10.438 3.857 -8.898 1 97.44 3 GLU B CA 1
ATOM 856 C C . GLU B 1 3 ? -8.922 3.963 -9.055 1 97.44 3 GLU B C 1
ATOM 858 O O . GLU B 1 3 ? -8.336 3.359 -9.953 1 97.44 3 GLU B O 1
ATOM 863 N N . ILE B 1 4 ? -8.375 4.789 -8.266 1 97.94 4 ILE B N 1
ATOM 864 C CA . ILE B 1 4 ? -6.926 4.984 -8.258 1 97.94 4 ILE B CA 1
ATOM 865 C C . ILE B 1 4 ? -6.355 4.555 -6.906 1 97.94 4 ILE B C 1
ATOM 867 O O . ILE B 1 4 ? -6.812 5.02 -5.859 1 97.94 4 ILE B O 1
ATOM 871 N N . ASN B 1 5 ? -5.418 3.66 -7.016 1 98.5 5 ASN B N 1
ATOM 872 C CA . ASN B 1 5 ? -4.703 3.225 -5.824 1 98.5 5 ASN B CA 1
ATOM 873 C C . ASN B 1 5 ? -3.342 3.906 -5.707 1 98.5 5 ASN B C 1
ATOM 875 O O . ASN B 1 5 ? -2.648 4.098 -6.707 1 98.5 5 ASN B O 1
ATOM 879 N N . VAL B 1 6 ? -2.971 4.27 -4.492 1 98.62 6 VAL B N 1
ATOM 880 C CA . VAL B 1 6 ? -1.7 4.941 -4.242 1 98.62 6 VAL B CA 1
ATOM 881 C C . VAL B 1 6 ? -1.025 4.336 -3.016 1 98.62 6 VAL B C 1
ATOM 883 O O . VAL B 1 6 ? -1.683 4.07 -2.006 1 98.62 6 VAL B O 1
ATOM 886 N N . THR B 1 7 ? 0.229 4.094 -3.113 1 98.81 7 THR B N 1
ATOM 887 C CA . THR B 1 7 ? 1.088 3.875 -1.955 1 98.81 7 THR B CA 1
ATOM 888 C C . THR B 1 7 ? 2.23 4.887 -1.931 1 98.81 7 THR B C 1
ATOM 890 O O . THR B 1 7 ? 2.816 5.195 -2.971 1 98.81 7 THR B O 1
ATOM 893 N N . ALA B 1 8 ? 2.463 5.477 -0.802 1 98.56 8 ALA B N 1
ATOM 894 C CA . ALA B 1 8 ? 3.582 6.391 -0.589 1 98.56 8 ALA B CA 1
ATOM 895 C C . ALA B 1 8 ? 4.473 5.91 0.554 1 98.56 8 ALA B C 1
ATOM 897 O O . ALA B 1 8 ? 3.977 5.422 1.571 1 98.56 8 ALA B O 1
ATOM 898 N N . ILE B 1 9 ? 5.758 6.031 0.368 1 98.44 9 ILE B N 1
ATOM 899 C CA . ILE B 1 9 ? 6.734 5.688 1.396 1 98.44 9 ILE B CA 1
ATOM 900 C C . ILE B 1 9 ? 7.488 6.938 1.837 1 98.44 9 ILE B C 1
ATOM 902 O O . ILE B 1 9 ? 8.078 7.637 1.011 1 98.44 9 ILE B O 1
ATOM 906 N N . PHE B 1 10 ? 7.387 7.191 3.1 1 98.44 10 PHE B N 1
ATOM 907 C CA . PHE B 1 10 ? 8.109 8.289 3.729 1 98.44 10 PHE B CA 1
ATOM 908 C C . PHE B 1 10 ? 9.281 7.766 4.555 1 98.44 10 PHE B C 1
ATOM 910 O O . PHE B 1 10 ? 9.125 6.816 5.328 1 98.44 10 PHE B O 1
ATOM 917 N N . VAL B 1 11 ? 10.406 8.398 4.352 1 98.06 11 VAL B N 1
ATOM 918 C CA . VAL B 1 11 ? 11.57 8.109 5.188 1 98.06 11 VAL B CA 1
ATOM 919 C C . VAL B 1 11 ? 11.969 9.359 5.965 1 98.06 11 VAL B C 1
ATOM 921 O O . VAL B 1 11 ? 12.766 10.164 5.48 1 98.06 11 VAL B O 1
ATOM 924 N N . PRO B 1 12 ? 11.414 9.5 7.148 1 98.12 12 PRO B N 1
ATOM 925 C CA . PRO B 1 12 ? 11.742 10.672 7.961 1 98.12 12 PRO B CA 1
ATOM 926 C C . PRO B 1 12 ? 13.227 10.766 8.297 1 98.12 12 PRO B C 1
ATOM 928 O O . PRO B 1 12 ? 13.898 9.734 8.445 1 98.12 12 PRO B O 1
ATOM 931 N N . LYS B 1 13 ? 13.773 12.023 8.383 1 97.31 13 LYS B N 1
ATOM 932 C CA . LYS B 1 13 ? 15.094 12.227 8.961 1 97.31 13 LYS B CA 1
ATOM 933 C C . LYS B 1 13 ? 15.18 11.656 10.367 1 97.31 13 LYS B C 1
ATOM 935 O O . LYS B 1 13 ? 14.172 11.555 11.07 1 97.31 13 LYS B O 1
ATOM 940 N N . PRO B 1 14 ? 16.516 11.453 10.656 1 91.88 14 PRO B N 1
ATOM 941 C CA . PRO B 1 14 ? 16.672 10.961 12.023 1 91.88 14 PRO B CA 1
ATOM 942 C C . PRO B 1 14 ? 16.062 11.898 13.062 1 91.88 14 PRO B C 1
ATOM 944 O O . PRO B 1 14 ? 16.172 13.117 12.938 1 91.88 14 PRO B O 1
ATOM 947 N N . GLU B 1 15 ? 15.266 11.477 13.945 1 94.56 15 GLU B N 1
ATOM 948 C CA . GLU B 1 15 ? 14.68 12.188 15.078 1 94.56 15 GLU B CA 1
ATOM 949 C C . GLU B 1 15 ? 13.422 12.938 14.672 1 94.56 15 GLU B C 1
ATOM 951 O O . GLU B 1 15 ? 12.875 13.727 15.453 1 94.56 15 GLU B O 1
ATOM 956 N N . LYS B 1 16 ? 13.07 12.758 13.344 1 97.56 16 LYS B N 1
ATOM 957 C CA . LYS B 1 16 ? 11.898 13.5 12.891 1 97.56 16 LYS B CA 1
ATOM 958 C C . LYS B 1 16 ? 10.703 12.562 12.688 1 97.56 16 LYS B C 1
ATOM 960 O O . LYS B 1 16 ? 9.68 12.969 12.141 1 97.56 16 LYS B O 1
ATOM 965 N N . PHE B 1 17 ? 10.773 11.406 13.102 1 97.12 17 PHE B N 1
ATOM 966 C CA . PHE B 1 17 ? 9.719 10.422 12.883 1 97.12 17 PHE B CA 1
ATOM 967 C C . PHE B 1 17 ? 8.406 10.891 13.508 1 97.12 17 PHE B C 1
ATOM 969 O O . PHE B 1 17 ? 7.367 10.898 12.844 1 97.12 17 PHE B O 1
ATOM 976 N N . GLU B 1 18 ? 8.477 11.258 14.742 1 96.81 18 GLU B N 1
ATOM 977 C CA . GLU B 1 18 ? 7.266 11.633 15.461 1 96.81 18 GLU B CA 1
ATOM 978 C C . GLU B 1 18 ? 6.598 12.844 14.82 1 96.81 18 GLU B C 1
ATOM 980 O O . GLU B 1 18 ? 5.371 12.938 14.781 1 96.81 18 GLU B O 1
ATOM 985 N N . GLU B 1 19 ? 7.41 13.734 14.391 1 98 19 GLU B N 1
ATOM 986 C CA . GLU B 1 19 ? 6.871 14.906 13.703 1 98 19 GLU B CA 1
ATOM 987 C C . GLU B 1 19 ? 6.145 14.508 12.422 1 98 19 GLU B C 1
ATOM 989 O O . GLU B 1 19 ? 5.031 14.977 12.164 1 98 19 GLU B O 1
ATOM 994 N N . VAL B 1 20 ? 6.77 13.656 11.641 1 98.31 20 VAL B N 1
ATOM 995 C CA . VAL B 1 20 ? 6.156 13.188 10.406 1 98.31 20 VAL B CA 1
ATOM 996 C C . VAL B 1 20 ? 4.887 12.398 10.719 1 98.31 20 VAL B C 1
ATOM 998 O O . VAL B 1 20 ? 3.854 12.586 10.078 1 98.31 20 VAL B O 1
ATOM 1001 N N . ALA B 1 21 ? 4.973 11.578 11.734 1 97.62 21 ALA B N 1
ATOM 1002 C CA . ALA B 1 21 ? 3.82 10.781 12.148 1 97.62 21 ALA B CA 1
ATOM 1003 C C . ALA B 1 21 ? 2.643 11.672 12.531 1 97.62 21 ALA B C 1
ATOM 1005 O O . ALA B 1 21 ? 1.497 11.391 12.172 1 97.62 21 ALA B O 1
ATOM 1006 N N . THR B 1 22 ? 2.918 12.703 13.211 1 97.81 22 THR B N 1
ATOM 1007 C CA . THR B 1 22 ? 1.887 13.648 13.617 1 97.81 22 THR B CA 1
ATOM 1008 C C . THR B 1 22 ? 1.255 14.32 12.398 1 97.81 22 THR B C 1
ATOM 1010 O O . THR B 1 22 ? 0.03 14.422 12.312 1 97.81 22 THR B O 1
ATOM 1013 N N . LEU B 1 23 ? 2.078 14.734 11.484 1 97.88 23 LEU B N 1
ATOM 1014 C CA . LEU B 1 23 ? 1.59 15.367 10.266 1 97.88 23 LEU B CA 1
ATOM 1015 C C . LEU B 1 23 ? 0.708 14.414 9.469 1 97.88 23 LEU B C 1
ATOM 1017 O O . LEU B 1 23 ? -0.347 14.812 8.969 1 97.88 23 LEU B O 1
ATOM 1021 N N . VAL B 1 24 ? 1.112 13.211 9.352 1 98.25 24 VAL B N 1
ATOM 1022 C CA . VAL B 1 24 ? 0.362 12.188 8.625 1 98.25 24 VAL B CA 1
ATOM 1023 C C . VAL B 1 24 ? -0.997 11.977 9.289 1 98.25 24 VAL B C 1
ATOM 1025 O O . VAL B 1 24 ? -2.025 11.922 8.609 1 98.25 24 VAL B O 1
ATOM 1028 N N . THR B 1 25 ? -0.954 11.906 10.57 1 97.75 25 THR B N 1
ATOM 1029 C CA . THR B 1 25 ? -2.184 11.695 11.328 1 97.75 25 THR B CA 1
ATOM 1030 C C . THR B 1 25 ? -3.152 12.859 11.109 1 97.75 25 THR B C 1
ATOM 1032 O O . THR B 1 25 ? -4.359 12.648 10.992 1 97.75 25 THR B O 1
ATOM 1035 N N . GLU B 1 26 ? -2.629 14.016 11.07 1 97.25 26 GLU B N 1
ATOM 1036 C CA . GLU B 1 26 ? -3.457 15.195 10.836 1 97.25 26 GLU B CA 1
ATOM 1037 C C . GLU B 1 26 ? -4.098 15.148 9.445 1 97.25 26 GLU B C 1
ATOM 1039 O O . GLU B 1 26 ? -5.27 15.492 9.289 1 97.25 26 GLU B O 1
ATOM 1044 N N . VAL B 1 27 ? -3.354 14.766 8.453 1 97.94 27 VAL B N 1
ATOM 1045 C CA . VAL B 1 27 ? -3.891 14.672 7.102 1 97.94 27 VAL B CA 1
ATOM 1046 C C . VAL B 1 27 ? -4.996 13.617 7.059 1 97.94 27 VAL B C 1
ATOM 1048 O O . VAL B 1 27 ? -6.027 13.82 6.414 1 97.94 27 VAL B O 1
ATOM 1051 N N . ILE B 1 28 ? -4.785 12.531 7.727 1 98.31 28 ILE B N 1
ATOM 1052 C CA . ILE B 1 28 ? -5.777 11.461 7.75 1 98.31 28 ILE B CA 1
ATOM 1053 C C . ILE B 1 28 ? -7.09 11.984 8.328 1 98.31 28 ILE B C 1
ATOM 1055 O O . ILE B 1 28 ? -8.172 11.695 7.805 1 98.31 28 ILE B O 1
ATOM 1059 N N . LYS B 1 29 ? -6.977 12.766 9.391 1 98.12 29 LYS B N 1
ATOM 1060 C CA . LYS B 1 29 ? -8.156 13.375 9.992 1 98.12 29 LYS B CA 1
ATOM 1061 C C . LYS B 1 29 ? -8.875 14.281 9 1 98.12 29 LYS B C 1
ATOM 1063 O O . LYS B 1 29 ? -10.109 14.25 8.898 1 98.12 29 LYS B O 1
ATOM 1068 N N . LYS B 1 30 ? -8.148 15.062 8.305 1 98.5 30 LYS B N 1
ATOM 1069 C CA . LYS B 1 30 ? -8.734 15.969 7.32 1 98.5 30 LYS B CA 1
ATOM 1070 C C . LYS B 1 30 ? -9.383 15.203 6.176 1 98.5 30 LYS B C 1
ATOM 1072 O O . LYS B 1 30 ? -10.453 15.578 5.691 1 98.5 30 LYS B O 1
ATOM 1077 N N . VAL B 1 31 ? -8.711 14.156 5.699 1 98.5 31 VAL B N 1
ATOM 1078 C CA . VAL B 1 31 ? -9.266 13.297 4.656 1 98.5 31 VAL B CA 1
ATOM 1079 C C . VAL B 1 31 ? -10.602 12.719 5.117 1 98.5 31 VAL B C 1
ATOM 1081 O O . VAL B 1 31 ? -11.586 12.75 4.375 1 98.5 31 VAL B O 1
ATOM 1084 N N . GLN B 1 32 ? -10.625 12.258 6.328 1 98.12 32 GLN B N 1
ATOM 1085 C CA . GLN B 1 32 ? -11.852 11.703 6.895 1 98.12 32 GLN B CA 1
ATOM 1086 C C . GLN B 1 32 ? -12.969 12.742 6.914 1 98.12 32 GLN B C 1
ATOM 1088 O O . GLN B 1 32 ? -14.117 12.438 6.602 1 98.12 32 GLN B O 1
ATOM 1093 N N . GLU B 1 33 ? -12.625 13.938 7.168 1 98.12 33 GLU B N 1
ATOM 1094 C CA . GLU B 1 33 ? -13.602 14.992 7.395 1 98.12 33 GLU B CA 1
ATOM 1095 C C . GLU B 1 33 ? -14.07 15.609 6.074 1 98.12 33 GLU B C 1
ATOM 1097 O O . GLU B 1 33 ? -15.234 15.992 5.938 1 98.12 33 GLU B O 1
ATOM 1102 N N . HIS B 1 34 ? -13.172 15.617 5.082 1 98.25 34 HIS B N 1
ATOM 1103 C CA . HIS B 1 34 ? -13.461 16.547 4 1 98.25 34 HIS B CA 1
ATOM 1104 C C . HIS B 1 34 ? -13.461 15.844 2.648 1 98.25 34 HIS B C 1
ATOM 1106 O O . HIS B 1 34 ? -13.805 16.438 1.628 1 98.25 34 HIS B O 1
ATOM 1112 N N . GLU B 1 35 ? -13.086 14.562 2.582 1 98.5 35 GLU B N 1
ATOM 1113 C CA . GLU B 1 35 ? -12.914 13.898 1.292 1 98.5 35 GLU B CA 1
ATOM 1114 C C . GLU B 1 35 ? -13.766 12.633 1.205 1 98.5 35 GLU B C 1
ATOM 1116 O O . GLU B 1 35 ? -13.234 11.523 1.271 1 98.5 35 GLU B O 1
ATOM 1121 N N . PRO B 1 36 ? -15.023 12.75 0.923 1 98.06 36 PRO B N 1
ATOM 1122 C CA . PRO B 1 36 ? -15.898 11.578 0.88 1 98.06 36 PRO B CA 1
ATOM 1123 C C . PRO B 1 36 ? -15.539 10.617 -0.248 1 98.06 36 PRO B C 1
ATOM 1125 O O . PRO B 1 36 ? -15.883 9.43 -0.182 1 98.06 36 PRO B O 1
ATOM 1128 N N . ASP B 1 37 ? -14.812 11.133 -1.263 1 98.06 37 ASP B N 1
ATOM 1129 C CA . ASP B 1 37 ? -14.516 10.289 -2.416 1 98.06 37 ASP B CA 1
ATOM 1130 C C . ASP B 1 37 ? -13.141 9.641 -2.287 1 98.06 37 ASP B C 1
ATOM 1132 O O . ASP B 1 37 ? -12.648 9.023 -3.232 1 98.06 37 ASP B O 1
ATOM 1136 N N . THR B 1 38 ? -12.477 9.844 -1.148 1 98.44 38 THR B N 1
ATOM 1137 C CA . THR B 1 38 ? -11.344 9.016 -0.755 1 98.44 38 THR B CA 1
ATOM 1138 C C . THR B 1 38 ? -11.812 7.766 -0.014 1 98.44 38 THR B C 1
ATOM 1140 O O . THR B 1 38 ? -12.328 7.855 1.102 1 98.44 38 THR B O 1
ATOM 1143 N N . LEU B 1 39 ? -11.594 6.648 -0.623 1 97.81 39 LEU B N 1
ATOM 1144 C CA . LEU B 1 39 ? -12.18 5.398 -0.148 1 97.81 39 LEU B CA 1
ATOM 1145 C C . LEU B 1 39 ? -11.305 4.77 0.933 1 97.81 39 LEU B C 1
ATOM 1147 O O . LEU B 1 39 ? -11.812 4.156 1.872 1 97.81 39 LEU B O 1
ATOM 1151 N N . ILE B 1 40 ? -10.047 4.895 0.752 1 98.19 40 ILE B N 1
ATOM 1152 C CA . ILE B 1 40 ? -9.07 4.379 1.7 1 98.19 40 ILE B CA 1
ATOM 1153 C C . ILE B 1 40 ? -7.977 5.426 1.932 1 98.19 40 ILE B C 1
ATOM 1155 O O . ILE B 1 40 ? -7.52 6.074 0.987 1 98.19 40 ILE B O 1
ATOM 1159 N N . TYR B 1 41 ? -7.594 5.602 3.162 1 98.69 41 TYR B N 1
ATOM 1160 C CA . TYR B 1 41 ? -6.438 6.41 3.533 1 98.69 41 TYR B CA 1
ATOM 1161 C C . TYR B 1 41 ? -5.93 6.035 4.922 1 98.69 41 TYR B C 1
ATOM 1163 O O . TYR B 1 41 ? -6.539 6.398 5.93 1 98.69 41 TYR B O 1
ATOM 1171 N N . TYR B 1 42 ? -4.855 5.336 4.953 1 98.56 42 TYR B N 1
ATOM 1172 C CA . TYR B 1 42 ? -4.266 4.984 6.242 1 98.56 42 TYR B CA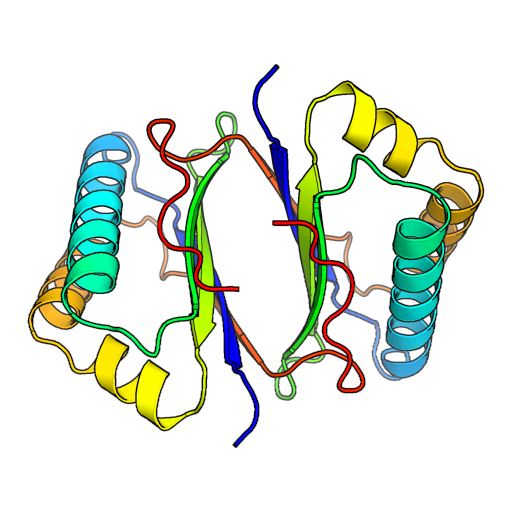 1
ATOM 1173 C C . TYR B 1 42 ? -2.75 4.879 6.137 1 98.56 42 TYR B C 1
ATOM 1175 O O . TYR B 1 42 ? -2.188 4.965 5.043 1 98.56 42 TYR B O 1
ATOM 1183 N N . ALA B 1 43 ? -2.16 4.73 7.32 1 98.69 43 ALA B N 1
ATOM 1184 C CA . ALA B 1 43 ? -0.704 4.641 7.391 1 98.69 43 ALA B CA 1
ATOM 1185 C C . ALA B 1 43 ? -0.267 3.531 8.344 1 98.69 43 ALA B C 1
ATOM 1187 O O . ALA B 1 43 ? -0.983 3.197 9.289 1 98.69 43 ALA B O 1
ATOM 1188 N N . PHE B 1 44 ? 0.877 2.965 8.039 1 98.56 44 PHE B N 1
ATOM 1189 C CA . PHE B 1 44 ? 1.506 2.039 8.977 1 98.56 44 PHE B CA 1
ATOM 1190 C C . PHE B 1 44 ? 3.014 2.256 9.023 1 98.56 44 PHE B C 1
ATOM 1192 O O . PHE B 1 44 ? 3.588 2.855 8.109 1 98.56 44 PHE B O 1
ATOM 1199 N N . GLU B 1 45 ? 3.584 1.907 10.125 1 97.81 45 GLU B N 1
ATOM 1200 C CA . GLU B 1 45 ? 5.004 2.156 10.352 1 97.81 45 GLU B CA 1
ATOM 1201 C C . GLU B 1 45 ? 5.812 0.864 10.266 1 97.81 45 GLU B C 1
ATOM 1203 O O . GLU B 1 45 ? 5.32 -0.205 10.641 1 97.81 45 GLU B O 1
ATOM 1208 N N . ILE B 1 46 ? 7.004 1.039 9.711 1 96.25 46 ILE B N 1
ATOM 1209 C CA . ILE B 1 46 ? 7.98 -0.043 9.672 1 96.25 46 ILE B CA 1
ATOM 1210 C C . ILE B 1 46 ? 8.984 0.13 10.805 1 96.25 46 ILE B C 1
ATOM 1212 O O . ILE B 1 46 ? 9.938 0.908 10.688 1 96.25 46 ILE B O 1
ATOM 1216 N N . LYS B 1 47 ? 8.789 -0.435 11.906 1 82 47 LYS B N 1
ATOM 1217 C CA . LYS B 1 47 ? 9.484 -0.145 13.156 1 82 47 LYS B CA 1
ATOM 1218 C C . LYS B 1 47 ? 11 -0.268 12.984 1 82 47 LYS B C 1
ATOM 1220 O O . LYS B 1 47 ? 11.75 0.618 13.398 1 82 47 LYS B O 1
ATOM 1225 N N . ASP B 1 48 ? 11.523 -1.208 12.352 1 85.94 48 ASP B N 1
ATOM 1226 C CA . ASP B 1 48 ? 12.969 -1.406 12.297 1 85.94 48 ASP B CA 1
ATOM 1227 C C . ASP B 1 48 ? 13.594 -0.572 11.18 1 85.94 48 ASP B C 1
ATOM 1229 O O . ASP B 1 48 ? 14.812 -0.557 11.023 1 85.94 48 ASP B O 1
ATOM 1233 N N . LYS B 1 49 ? 12.883 0.242 10.336 1 89.94 49 LYS B N 1
ATOM 1234 C CA . LYS B 1 49 ? 13.43 0.977 9.203 1 89.94 49 LYS B CA 1
ATOM 1235 C C . LYS B 1 49 ? 13.039 2.451 9.266 1 89.94 49 LYS B C 1
ATOM 1237 O O . LYS B 1 49 ? 13.367 3.223 8.359 1 89.94 49 LYS B O 1
ATOM 1242 N N . ASN B 1 50 ? 12.555 3.037 10.266 1 94.5 50 ASN B N 1
ATOM 1243 C CA . ASN B 1 50 ? 12.125 4.43 10.359 1 94.5 50 ASN B CA 1
ATOM 1244 C C . ASN B 1 50 ? 11.336 4.852 9.117 1 94.5 50 ASN B C 1
ATOM 1246 O O . ASN B 1 50 ? 11.633 5.879 8.508 1 94.5 50 ASN B O 1
ATOM 1250 N N . GLU B 1 51 ? 10.422 4.137 8.617 1 98.12 51 GLU B N 1
ATOM 1251 C CA . GLU B 1 51 ? 9.602 4.398 7.441 1 98.12 51 GLU B CA 1
ATOM 1252 C C . GLU B 1 51 ? 8.117 4.422 7.801 1 98.12 51 GLU B C 1
ATOM 1254 O O . GLU B 1 51 ? 7.684 3.723 8.719 1 98.12 51 GLU B O 1
ATOM 1259 N N . ILE B 1 52 ? 7.398 5.238 7.133 1 98.5 52 ILE B N 1
ATOM 1260 C CA . ILE B 1 52 ? 5.941 5.289 7.176 1 98.5 52 ILE B CA 1
ATOM 1261 C C . ILE B 1 52 ? 5.371 5.035 5.781 1 98.5 52 ILE B C 1
ATOM 1263 O O . ILE B 1 52 ? 5.812 5.645 4.805 1 98.5 52 ILE B O 1
ATOM 1267 N N . VAL B 1 53 ? 4.477 4.109 5.699 1 98.81 53 VAL B N 1
ATOM 1268 C CA . VAL B 1 53 ? 3.805 3.805 4.438 1 98.81 53 VAL B CA 1
ATOM 1269 C C . VAL B 1 53 ? 2.367 4.316 4.484 1 98.81 53 VAL B C 1
ATOM 1271 O O . VAL B 1 53 ? 1.648 4.078 5.457 1 98.81 53 VAL B O 1
ATOM 1274 N N . ILE B 1 54 ? 1.973 5.035 3.473 1 98.88 54 ILE B N 1
ATOM 1275 C CA . ILE B 1 54 ? 0.594 5.477 3.297 1 98.88 54 ILE B CA 1
ATOM 1276 C C . ILE B 1 54 ? -0.084 4.637 2.217 1 98.88 54 ILE B C 1
ATOM 1278 O O . ILE B 1 54 ? 0.51 4.363 1.172 1 98.88 54 ILE B O 1
ATOM 1282 N N . VAL B 1 55 ? -1.275 4.211 2.494 1 98.88 55 VAL B N 1
ATOM 1283 C CA . VAL B 1 55 ? -2.107 3.498 1.53 1 98.88 55 VAL B CA 1
ATOM 1284 C C . VAL B 1 55 ? -3.383 4.293 1.262 1 98.88 55 VAL B C 1
ATOM 1286 O O . VAL B 1 55 ? -4.086 4.688 2.195 1 98.88 55 VAL B O 1
ATOM 1289 N N . GLU B 1 56 ? -3.633 4.535 -0.035 1 98.81 56 GLU B N 1
ATOM 1290 C CA . GLU B 1 56 ? -4.75 5.379 -0.444 1 98.81 56 GLU B CA 1
ATOM 1291 C C . GLU B 1 56 ? -5.531 4.746 -1.592 1 98.81 56 GLU B C 1
ATOM 1293 O O . GLU B 1 56 ? -4.957 4.039 -2.424 1 98.81 56 GLU B O 1
ATOM 1298 N N . ARG B 1 57 ? -6.812 5.047 -1.657 1 98.62 57 ARG B N 1
ATOM 1299 C CA . ARG B 1 57 ? -7.66 4.727 -2.799 1 98.62 57 ARG B CA 1
ATOM 1300 C C . ARG B 1 57 ? -8.688 5.828 -3.047 1 98.62 57 ARG B C 1
ATOM 1302 O O . ARG B 1 57 ? -9.414 6.223 -2.135 1 98.62 57 ARG B O 1
ATOM 1309 N N . TYR B 1 58 ? -8.727 6.207 -4.254 1 98.62 58 TYR B N 1
ATOM 1310 C CA . TYR B 1 58 ? -9.648 7.258 -4.672 1 98.62 58 TYR B CA 1
ATOM 1311 C C . TYR B 1 58 ? -10.703 6.711 -5.629 1 98.62 58 TYR B C 1
ATOM 1313 O O . TYR B 1 58 ? -10.391 5.902 -6.504 1 98.62 58 TYR B O 1
ATOM 1321 N N . LYS B 1 59 ? -11.805 7.207 -5.512 1 97.81 59 LYS B N 1
ATOM 1322 C CA . LYS B 1 59 ? -12.953 6.734 -6.273 1 97.81 59 LYS B CA 1
ATOM 1323 C C . LYS B 1 59 ? -12.758 6.965 -7.77 1 97.81 59 LYS B C 1
ATOM 1325 O O . LYS B 1 59 ? -13.242 6.184 -8.594 1 97.81 59 LYS B O 1
ATOM 1330 N N . ASN B 1 60 ? -12.07 8.086 -8.078 1 97.5 60 ASN B N 1
ATOM 1331 C CA . ASN B 1 60 ? -11.844 8.508 -9.461 1 97.5 60 ASN B CA 1
ATOM 1332 C C . ASN B 1 60 ? -10.766 9.586 -9.547 1 97.5 60 ASN B C 1
ATOM 1334 O O . ASN B 1 60 ? -10.266 10.062 -8.523 1 97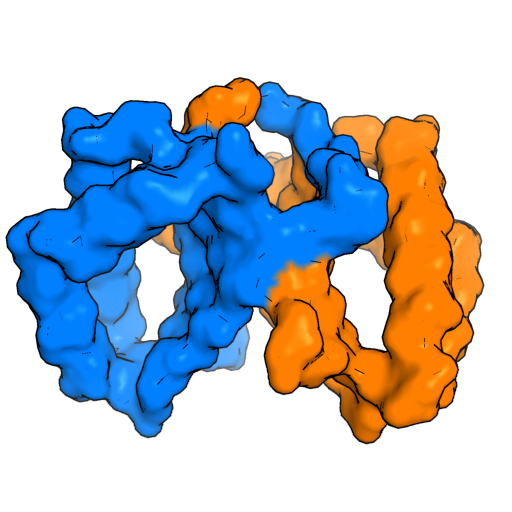.5 60 ASN B O 1
ATOM 1338 N N . PRO B 1 61 ? -10.328 9.914 -10.742 1 96.5 61 PRO B N 1
ATOM 1339 C CA . PRO B 1 61 ? -9.281 10.922 -10.914 1 96.5 61 PRO B CA 1
ATOM 1340 C C . PRO B 1 61 ? -9.648 12.266 -10.289 1 96.5 61 PRO B C 1
ATOM 1342 O O . PRO B 1 61 ? -8.773 12.977 -9.773 1 96.5 61 PRO B O 1
ATOM 1345 N N . ALA B 1 62 ? -10.867 12.648 -10.266 1 97.81 62 ALA B N 1
ATOM 1346 C CA . ALA B 1 62 ? -11.281 13.914 -9.656 1 97.81 62 ALA B CA 1
ATOM 1347 C C . ALA B 1 62 ? -11.023 13.906 -8.156 1 97.81 62 ALA B C 1
ATOM 1349 O O . ALA B 1 62 ? -10.664 14.938 -7.578 1 97.81 62 ALA B O 1
ATOM 1350 N N . ALA B 1 63 ? -11.18 12.781 -7.496 1 98.38 63 ALA B N 1
ATOM 1351 C CA . ALA B 1 63 ? -11 12.664 -6.055 1 98.38 63 ALA B CA 1
ATOM 1352 C C . ALA B 1 63 ? -9.539 12.891 -5.668 1 98.38 63 ALA B C 1
ATOM 1354 O O . ALA B 1 63 ? -9.25 13.578 -4.68 1 98.38 63 ALA B O 1
ATOM 1355 N N . ILE B 1 64 ? -8.664 12.328 -6.402 1 97.94 64 ILE B N 1
ATOM 1356 C CA . ILE B 1 64 ? -7.258 12.516 -6.074 1 97.94 64 ILE B CA 1
ATOM 1357 C C . ILE B 1 64 ? -6.855 13.969 -6.332 1 97.94 64 ILE B C 1
ATOM 1359 O O . ILE B 1 64 ? -6.031 14.523 -5.605 1 97.94 64 ILE B O 1
ATOM 1363 N N . GLN B 1 65 ? -7.371 14.57 -7.363 1 97.56 65 GLN B N 1
ATOM 1364 C CA . GLN B 1 65 ? -7.113 15.984 -7.605 1 97.56 65 GLN B CA 1
ATOM 1365 C C . GLN B 1 65 ? -7.602 16.844 -6.445 1 97.56 65 GLN B C 1
ATOM 1367 O O . GLN B 1 65 ? -6.906 17.766 -6.012 1 97.56 65 GLN B O 1
ATOM 1372 N N . THR B 1 66 ? -8.773 16.547 -5.957 1 97.69 66 THR B N 1
ATOM 1373 C CA . THR B 1 66 ? -9.297 17.234 -4.785 1 97.69 66 THR B CA 1
ATOM 1374 C C . THR B 1 66 ? -8.336 17.109 -3.607 1 97.69 66 THR B C 1
ATOM 1376 O O . THR B 1 66 ? -8.07 18.094 -2.914 1 97.69 66 THR B O 1
ATOM 1379 N N . HIS B 1 67 ? -7.82 15.906 -3.412 1 98.5 67 HIS B N 1
ATOM 1380 C CA . HIS B 1 67 ? -6.891 15.641 -2.322 1 98.5 67 HIS B CA 1
ATOM 1381 C C . HIS B 1 67 ? -5.625 16.484 -2.457 1 98.5 67 HIS B C 1
ATOM 1383 O O . HIS B 1 67 ? -5.254 17.203 -1.528 1 98.5 67 HIS B O 1
ATOM 1389 N N . VAL B 1 68 ? -5.004 16.5 -3.641 1 97.38 68 VAL B N 1
ATOM 1390 C CA . VAL B 1 68 ? -3.682 17.109 -3.801 1 97.38 68 VAL B CA 1
ATOM 1391 C C . VAL B 1 68 ? -3.809 18.625 -3.885 1 97.38 68 VAL B C 1
ATOM 1393 O O . VAL B 1 68 ? -2.836 19.344 -3.662 1 97.38 68 VAL B O 1
ATOM 1396 N N . LYS B 1 69 ? -4.992 19.125 -4.148 1 97.56 69 LYS B N 1
ATOM 1397 C CA . LYS B 1 69 ? -5.191 20.578 -4.277 1 97.56 69 LYS B CA 1
ATOM 1398 C C . LYS B 1 69 ? -5.73 21.172 -2.979 1 97.56 69 LYS B C 1
ATOM 1400 O O . LYS B 1 69 ? -5.836 22.391 -2.85 1 97.56 69 LYS B O 1
ATOM 1405 N N . SER B 1 70 ? -6.082 20.375 -2.08 1 98.06 70 SER B N 1
ATOM 1406 C CA . SER B 1 70 ? -6.625 20.891 -0.827 1 98.06 70 SER B CA 1
ATOM 1407 C C . SER B 1 70 ? -5.59 21.719 -0.071 1 98.06 70 SER B C 1
ATOM 1409 O O . SER B 1 70 ? -4.391 21.438 -0.144 1 98.06 70 SER B O 1
ATOM 1411 N N . PRO B 1 71 ? -6.012 22.75 0.682 1 97.31 71 PRO B N 1
ATOM 1412 C CA . PRO B 1 71 ? -5.082 23.578 1.449 1 97.31 71 PRO B CA 1
ATOM 1413 C C . PRO B 1 71 ? -4.309 22.781 2.5 1 97.31 71 PRO B C 1
ATOM 1415 O O . PRO B 1 71 ? -3.117 23.016 2.709 1 97.31 71 PRO B O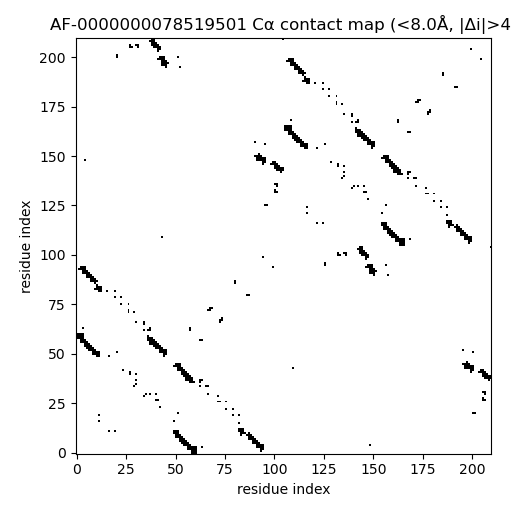 1
ATOM 1418 N N . TYR B 1 72 ? -4.969 21.828 3.094 1 97.06 72 TYR B N 1
ATOM 1419 C CA . TYR B 1 72 ? -4.297 21.062 4.145 1 97.06 72 TYR B CA 1
ATOM 1420 C C . TYR B 1 72 ? -3.24 20.141 3.559 1 97.06 72 TYR B C 1
ATOM 1422 O O . TYR B 1 72 ? -2.18 19.938 4.156 1 97.06 72 TYR B O 1
ATOM 1430 N N . PHE B 1 73 ? -3.51 19.562 2.4 1 97.69 73 PHE B N 1
ATOM 1431 C CA . PHE B 1 73 ? -2.498 18.703 1.792 1 97.69 73 PHE B CA 1
ATOM 1432 C C . PHE B 1 73 ? -1.3 19.531 1.33 1 97.69 73 PHE B C 1
ATOM 1434 O O . PHE B 1 73 ? -0.152 19.109 1.501 1 97.69 73 PHE B O 1
ATOM 1441 N N . ARG B 1 74 ? -1.59 20.688 0.775 1 96.75 74 ARG B N 1
ATOM 1442 C CA . ARG B 1 74 ? -0.5 21.531 0.311 1 96.75 74 ARG B CA 1
ATOM 1443 C C . ARG B 1 74 ? 0.396 21.953 1.471 1 96.75 74 ARG B C 1
ATOM 1445 O O . ARG B 1 74 ? 1.622 21.969 1.342 1 96.75 74 ARG B O 1
ATOM 1452 N N . THR B 1 75 ? -0.188 22.281 2.559 1 96.12 75 THR B N 1
ATOM 1453 C CA . THR B 1 75 ? 0.569 22.625 3.758 1 96.12 75 THR B CA 1
ATOM 1454 C C . THR B 1 75 ? 1.386 21.422 4.234 1 96.12 75 THR B C 1
ATOM 1456 O O . THR B 1 75 ? 2.576 21.547 4.527 1 96.12 75 THR B O 1
ATOM 1459 N N . PHE B 1 76 ? 0.748 20.297 4.215 1 96.38 76 PHE B N 1
ATOM 1460 C CA . PHE B 1 76 ? 1.38 19.047 4.609 1 96.38 76 PHE B CA 1
ATOM 1461 C C . PHE B 1 76 ? 2.568 18.734 3.707 1 96.38 76 PHE B C 1
ATOM 1463 O O . PHE B 1 76 ? 3.672 18.469 4.195 1 96.38 76 PHE B O 1
ATOM 1470 N N . SER B 1 77 ? 2.332 18.75 2.434 1 96.12 77 SER B N 1
ATOM 1471 C CA . SER B 1 77 ? 3.354 18.391 1.455 1 96.12 77 SER B CA 1
ATOM 1472 C C . SER B 1 77 ? 4.566 19.297 1.555 1 96.12 77 SER B C 1
ATOM 1474 O O . SER B 1 77 ? 5.707 18.844 1.447 1 96.12 77 SER B O 1
ATOM 1476 N N . GLY B 1 78 ? 4.336 20.578 1.779 1 95.19 78 GLY B N 1
ATOM 1477 C CA . GLY B 1 78 ? 5.418 21.531 1.959 1 95.19 78 GLY B CA 1
ATOM 1478 C C . GLY B 1 78 ? 6.277 21.234 3.176 1 95.19 78 GLY B C 1
ATOM 1479 O O . GLY B 1 78 ? 7.508 21.297 3.102 1 95.19 78 GLY B O 1
ATOM 1480 N N . LYS B 1 79 ? 5.676 20.906 4.227 1 96.69 79 LYS B N 1
ATOM 1481 C CA . LYS B 1 79 ? 6.395 20.578 5.453 1 96.69 79 LYS B CA 1
ATOM 1482 C C . LYS B 1 79 ? 7.125 19.234 5.324 1 96.69 79 LYS B C 1
ATOM 1484 O O . LYS B 1 79 ? 8.273 19.109 5.75 1 96.69 79 LYS B O 1
ATOM 1489 N N . LEU B 1 80 ? 6.477 18.328 4.75 1 96.88 80 LEU B N 1
ATOM 1490 C CA . LEU B 1 80 ? 6.98 16.953 4.652 1 96.88 80 LEU B CA 1
ATOM 1491 C C . LEU B 1 80 ? 8.32 16.922 3.916 1 96.88 80 LEU B C 1
ATOM 1493 O O . LEU B 1 80 ? 9.234 16.203 4.32 1 96.88 80 LEU B O 1
ATOM 1497 N N . SER B 1 81 ? 8.398 17.719 2.908 1 94.75 81 SER B N 1
ATOM 1498 C CA . SER B 1 81 ? 9.578 17.703 2.051 1 94.75 81 SER B CA 1
ATOM 1499 C C . SER B 1 81 ? 10.836 18.047 2.838 1 94.75 81 SER B C 1
ATOM 1501 O O . SER B 1 81 ? 11.93 17.562 2.518 1 94.75 81 SER B O 1
ATOM 1503 N N . THR B 1 82 ? 10.773 18.766 3.936 1 96.94 82 THR B N 1
ATOM 1504 C CA . THR B 1 82 ? 11.93 19.172 4.723 1 96.94 82 THR B CA 1
ATOM 1505 C C . THR B 1 82 ? 12.242 18.156 5.812 1 96.94 82 THR B C 1
ATOM 1507 O O . THR B 1 82 ? 13.312 18.188 6.422 1 96.94 82 THR B O 1
ATOM 1510 N N . LEU B 1 83 ? 11.359 17.25 5.949 1 98.44 83 LEU B N 1
ATOM 1511 C CA . LEU B 1 83 ? 11.469 16.344 7.09 1 98.44 83 LEU B CA 1
ATOM 1512 C C . LEU B 1 83 ? 11.945 14.961 6.648 1 98.44 83 LEU B C 1
ATOM 1514 O O . LEU B 1 83 ? 12.258 14.117 7.484 1 98.44 83 LEU B O 1
ATOM 1518 N N . LEU B 1 84 ? 12.008 14.773 5.41 1 98.19 84 LEU B N 1
ATOM 1519 C CA . LEU B 1 84 ? 12.352 13.453 4.883 1 98.19 84 LEU B CA 1
ATOM 1520 C C . LEU B 1 84 ? 13.812 13.406 4.449 1 98.19 84 LEU B C 1
ATOM 1522 O O . LEU B 1 84 ? 14.367 14.422 4.031 1 98.19 84 LEU B O 1
ATOM 1526 N N . THR B 1 85 ? 14.406 12.25 4.508 1 97.88 85 THR B N 1
ATOM 1527 C CA . THR B 1 85 ? 15.781 12.047 4.078 1 97.88 85 THR B CA 1
ATOM 1528 C C . THR B 1 85 ? 15.883 12.062 2.555 1 97.88 85 THR B C 1
ATOM 1530 O O . THR B 1 85 ? 16.953 12.312 2.002 1 97.88 85 THR B O 1
ATOM 1533 N N . LYS B 1 86 ? 14.852 11.75 1.863 1 97.38 86 LYS B N 1
ATOM 1534 C CA . LYS B 1 86 ? 14.68 11.719 0.414 1 97.38 86 LYS B CA 1
ATOM 1535 C C . LYS B 1 86 ? 13.227 11.977 0.033 1 97.38 86 LYS B C 1
ATOM 1537 O O . LYS B 1 86 ? 12.328 11.883 0.875 1 97.38 86 LYS B O 1
ATOM 1542 N N . PRO B 1 87 ? 12.992 12.375 -1.189 1 97.38 87 PRO B N 1
ATOM 1543 C CA . PRO B 1 87 ? 11.602 12.594 -1.591 1 97.38 87 PRO B CA 1
ATOM 1544 C C . PRO B 1 87 ? 10.727 11.352 -1.396 1 97.38 87 PRO B C 1
ATOM 1546 O O . PRO B 1 87 ? 11.211 10.227 -1.541 1 97.38 87 PRO B O 1
ATOM 1549 N N . ALA B 1 88 ? 9.508 11.57 -1.068 1 97.88 88 ALA B N 1
ATOM 1550 C CA . ALA B 1 88 ? 8.555 10.469 -0.943 1 97.88 88 ALA B CA 1
ATOM 1551 C C . ALA B 1 88 ? 8.547 9.602 -2.199 1 97.88 88 ALA B C 1
ATOM 1553 O O . ALA B 1 88 ? 8.641 10.117 -3.316 1 97.88 88 ALA B O 1
ATOM 1554 N N . GLU B 1 89 ? 8.5 8.352 -2.021 1 97.12 89 GLU B N 1
ATOM 1555 C CA . GLU B 1 89 ? 8.305 7.434 -3.139 1 97.12 89 GLU B CA 1
ATOM 1556 C C . GLU B 1 89 ? 6.824 7.117 -3.336 1 97.12 89 GLU B C 1
ATOM 1558 O O . GLU B 1 89 ? 6.203 6.477 -2.486 1 97.12 89 GLU B O 1
ATOM 1563 N N . ILE B 1 90 ? 6.316 7.516 -4.43 1 97.69 90 ILE B N 1
ATOM 1564 C CA . ILE B 1 90 ? 4.875 7.414 -4.645 1 97.69 90 ILE B CA 1
ATOM 1565 C C . ILE B 1 90 ? 4.594 6.48 -5.82 1 97.69 90 ILE B C 1
ATOM 1567 O O . ILE B 1 90 ? 5.23 6.59 -6.875 1 97.69 90 ILE B O 1
ATOM 1571 N N . ARG B 1 91 ? 3.752 5.578 -5.645 1 98.12 91 ARG B N 1
ATOM 1572 C CA . ARG B 1 91 ? 3.219 4.707 -6.688 1 98.12 91 ARG B CA 1
ATOM 1573 C C . ARG B 1 91 ? 1.707 4.867 -6.816 1 98.12 91 ARG B C 1
ATOM 1575 O O . ARG B 1 91 ? 0.983 4.809 -5.82 1 98.12 91 ARG B O 1
ATOM 1582 N N . ALA B 1 92 ? 1.319 5.082 -7.992 1 98 92 ALA B N 1
ATOM 1583 C CA . ALA B 1 92 ? -0.108 5.246 -8.258 1 98 92 ALA B CA 1
ATOM 1584 C C . ALA B 1 92 ? -0.523 4.488 -9.516 1 98 92 ALA B C 1
ATOM 1586 O O . ALA B 1 92 ? 0.208 4.477 -10.508 1 98 92 ALA B O 1
ATOM 1587 N N . GLY B 1 93 ? -1.692 3.883 -9.453 1 97.38 93 GLY B N 1
ATOM 1588 C CA . GLY B 1 93 ? -2.146 3.174 -10.641 1 97.38 93 GLY B CA 1
ATOM 1589 C C . GLY B 1 93 ? -3.502 2.518 -10.461 1 97.38 93 GLY B C 1
ATOM 1590 O O . GLY B 1 93 ? -4.121 2.639 -9.398 1 97.38 93 GLY B O 1
ATOM 1591 N N . GLY B 1 94 ? -3.945 1.935 -11.523 1 97.19 94 GLY B N 1
ATOM 1592 C CA . GLY B 1 94 ? -5.195 1.188 -11.508 1 97.19 94 GLY B CA 1
ATOM 1593 C C . GLY B 1 94 ? -5.012 -0.269 -11.125 1 97.19 94 GLY B C 1
ATOM 1594 O O . GLY B 1 94 ? -3.9 -0.798 -11.188 1 97.19 94 GLY B O 1
ATOM 1595 N N . PHE B 1 95 ? -6.082 -0.923 -10.758 1 97.75 95 PHE B N 1
ATOM 1596 C CA . PHE B 1 95 ? -6.062 -2.324 -10.352 1 97.75 95 PHE B CA 1
ATOM 1597 C C . PHE B 1 95 ? -5.422 -3.188 -11.438 1 97.75 95 PHE B C 1
ATOM 1599 O O . PHE B 1 95 ? -5.676 -2.99 -12.625 1 97.75 95 PHE B O 1
ATOM 1606 N N . LEU B 1 96 ? -4.656 -4.102 -10.984 1 97.38 96 LEU B N 1
ATOM 1607 C CA . LEU B 1 96 ? -4.082 -5.074 -11.906 1 97.38 96 LEU B CA 1
ATOM 1608 C C . LEU B 1 96 ? -5.172 -5.895 -12.586 1 97.38 96 LEU B C 1
ATOM 1610 O O . LEU B 1 96 ? -6.012 -6.492 -11.906 1 97.38 96 LEU B O 1
ATOM 1614 N N . ASN B 1 97 ? -5.223 -5.859 -13.883 1 93.06 97 ASN B N 1
ATOM 1615 C CA . ASN B 1 97 ? -6.184 -6.598 -14.695 1 93.06 97 ASN B CA 1
ATOM 1616 C C . ASN B 1 97 ? -7.617 -6.195 -14.367 1 93.06 97 ASN B C 1
ATOM 1618 O O . ASN B 1 97 ? -8.539 -7.004 -14.492 1 93.06 97 ASN B O 1
ATOM 1622 N N . GLY B 1 98 ? -7.723 -5.094 -13.734 1 91.12 98 GLY B N 1
ATOM 1623 C CA . GLY B 1 98 ? -9.039 -4.535 -13.477 1 91.12 98 GLY B CA 1
ATOM 1624 C C . GLY B 1 98 ? -9.758 -5.203 -12.32 1 91.12 98 GLY B C 1
ATOM 1625 O O . GLY B 1 98 ? -10.961 -5.016 -12.133 1 91.12 98 GLY B O 1
ATOM 1626 N N . SER B 1 99 ? -9.07 -5.984 -11.539 1 91.12 99 SER B N 1
ATOM 1627 C CA . SER B 1 99 ? -9.703 -6.707 -10.445 1 91.12 99 SER B CA 1
ATOM 1628 C C . SER B 1 99 ? -9.414 -6.051 -9.102 1 91.12 99 SER B C 1
ATOM 1630 O O . SER B 1 99 ? -8.273 -5.688 -8.812 1 91.12 99 SER B O 1
ATOM 1632 N N . ARG B 1 100 ? -10.406 -6.004 -8.219 1 93.75 100 ARG B N 1
ATOM 1633 C CA . ARG B 1 100 ? -10.312 -5.336 -6.922 1 93.75 100 ARG B CA 1
ATOM 1634 C C . ARG B 1 100 ? -9.656 -6.246 -5.887 1 93.75 100 ARG B C 1
ATOM 1636 O O . ARG B 1 100 ? -9.219 -5.781 -4.832 1 93.75 100 ARG B O 1
ATOM 1643 N N . GLY B 1 101 ? -9.5 -7.492 -6.223 1 96.25 101 GLY B N 1
ATOM 1644 C CA . GLY B 1 101 ? -8.875 -8.414 -5.285 1 96.25 101 GLY B CA 1
ATOM 1645 C C . GLY B 1 101 ? -9.734 -8.695 -4.062 1 96.25 101 GLY B C 1
ATOM 1646 O O . GLY B 1 101 ? -10.953 -8.781 -4.168 1 96.25 101 GLY B O 1
ATOM 1647 N N . VAL B 1 102 ? -9.133 -8.984 -2.971 1 96.75 102 VAL B N 1
ATOM 1648 C CA . VAL B 1 102 ? -9.805 -9.406 -1.746 1 96.75 102 VAL B CA 1
ATOM 1649 C C . VAL B 1 102 ? -10 -8.203 -0.827 1 96.75 102 VAL B C 1
ATOM 1651 O O . VAL B 1 102 ? -9.055 -7.449 -0.571 1 96.75 102 VAL B O 1
ATOM 1654 N N . SER B 1 103 ? -11.141 -7.961 -0.375 1 95.94 103 SER B N 1
ATOM 1655 C CA . SER B 1 103 ? -11.453 -7.004 0.684 1 95.94 103 SER B CA 1
ATOM 1656 C C . SER B 1 103 ? -12.531 -7.539 1.615 1 95.94 103 SER B C 1
ATOM 1658 O O . SER B 1 103 ? -13.648 -7.836 1.176 1 95.94 103 SER B O 1
ATOM 1660 N N . ARG B 1 104 ? -12.227 -7.676 2.887 1 94.5 104 ARG B N 1
ATOM 1661 C CA . ARG B 1 104 ? -13.148 -8.203 3.885 1 94.5 104 ARG B CA 1
ATOM 1662 C C . ARG B 1 104 ? -13.359 -7.199 5.016 1 94.5 104 ARG B C 1
ATOM 1664 O O . ARG B 1 104 ? -13.664 -7.586 6.148 1 94.5 104 ARG B O 1
ATOM 1671 N N . LEU B 1 105 ? -13.133 -5.914 4.68 1 85.88 105 LEU B N 1
ATOM 1672 C CA . LEU B 1 105 ? -13.273 -4.871 5.691 1 85.88 105 LEU B CA 1
ATOM 1673 C C . LEU B 1 105 ? -14.742 -4.531 5.914 1 85.88 105 LEU B C 1
ATOM 1675 O O . LEU B 1 105 ? -15.562 -4.68 5.012 1 85.88 105 LEU B O 1
#

Nearest PDB structures (foldseek):
  1y0h-assembly1_B  TM=9.536E-01  e=1.160E-09  Mycobacterium tuberculosis
  4dpo-assembly1_B  TM=9.012E-01  e=7.206E-09  Methanosarcina mazei Go1
  4hl9-assembly4_H  TM=8.904E-01  e=5.813E-08  Rhodospirillum rubrum ATCC 11170
  2omo-assembly4_E  TM=8.918E-01  e=2.245E-06  Nitrosomonas europaea
  2gff-assembly1_A  TM=8.228E-01  e=6.936E-07  Yersinia pestis

Sequence (210 aa):
MSEINVTAIFVPKPEKFEEVATLVTEVIKKVQEHEPDTLIYYAFEIKDKNEIVIVERYKNPAAIQTHVKSPYFRTFSGKLSTLLTKPAEIRAGGFLNGSRGVSRLMSEINVTAIFVPKPEKFEEVATLVTEVIKKVQEHEPDTLIYYAFEIKDKNEIVIVERYKNPAAIQTHVKSPYFRTFSGKLSTLLTKPAEIRAGGFLNGSRGVSRL

Foldseek 3Di:
DAKKKKKKKFQFPVPCLVVLVVLLVVLVVVCVVPQPQWPDWDWDDDVVRNMIMIITMGNDPVRVVCSCPDPSNVVSQVVRCVGGPDDMDMDMDGDDVNDPPDDDD/DAKKKKKKKFQFPVPCLVVLVVLLVVLVVVCVVPQPQWPDWDWDDDVVRNMIMIITMGNDPVRVVCSCPDPSNVVSQVVRCVGGPDDMDMDMDGDDVNDPPDDDD

InterPro domains:
  IPR007138 Antibiotic biosynthesis monooxygenase domain [PF03992] (7-76)
  IPR007138 Antibiotic biosynthesis monooxygenase domain [PS51725] (4-92)
  IPR011008 Dimeric alpha-beta barrel [SSF54909] (1-95)

Solvent-accessible surface area (backbone atoms only — not comparable to full-atom values): 11013 Å² total; per-residue (Å²): 116,66,48,37,38,36,41,35,41,39,38,43,28,92,93,30,46,66,59,52,51,51,53,52,51,51,50,42,54,48,42,66,73,71,34,87,45,49,34,32,34,31,42,26,32,28,82,94,68,58,32,39,39,36,44,36,27,20,52,23,72,67,38,50,50,52,51,66,66,30,69,68,44,46,54,46,54,61,53,48,66,75,40,30,71,52,80,69,48,74,47,60,28,40,44,45,92,76,40,78,59,40,74,67,115,119,66,47,37,38,36,39,36,41,38,39,41,28,90,92,30,48,66,60,51,50,50,51,52,52,51,50,43,53,48,41,66,71,72,34,86,45,48,33,30,33,29,39,27,31,28,82,93,68,58,31,39,39,38,42,36,28,18,52,23,71,68,38,49,51,51,50,65,67,31,71,67,44,45,55,47,53,61,54,46,65,77,40,29,72,51,81,68,48,73,46,59,29,40,44,44,92,74,40,78,59,39,74,68,115

Radius of gyration: 16.72 Å; Cα contacts (8 Å, |Δi|>4): 409; chains: 2; bounding box: 33×48×39 Å

pLDDT: mean 96.58, std 3.84, range [69.38, 98.88]

Organism: Penicillium expansum (NCBI:txid27334)